Protein AF-A0A132BCA9-F1 (afdb_monomer_lite)

Secondary structure (DSSP, 8-state):
-EETTEEEEEEETTEEEEEEE-SSSTTSEEEEEEEPPHHHHHHHHHHHHHHHTTTPPPPSS--TTT--EEEEESBTTBSPPPPHHHHHHHHTTBTTTS--SSEEEETTEEEE--GGGTT-EEETTEE-S--S-SSPPSSEEEESS--B-TT--SBS-HHHHHHHHHHHHHHHHHH-HHHHHHHHHHHHHH---GGGTTHHHH--HHHHHHHHHHHHHHTTT--EEEE-SSSHHHHHHHIIIII--EEEEPPHHHHHHHHT-

pLDDT: mean 89.58, std 6.91, range [63.88, 97.88]

Sequence (261 aa):
MVREGYRVQYEASNFTWTMKFAGRDKNMLYCFLRDMSETKIATQKIKYNARLQKGASRELKNNIWEDVSVKIGKVNGIGDKIEKVNFLKWIDVSLDLNRPLKMIDTPHGQLILDDAFKGRIYLKGLLLENSSTTKPFQFGYNFFNGTVDRDRKGLTHSSEEVSVLAQIWAAAIWSNEQDTLEKYVLMLRRQEAADVDQTEAYMSDATAKKVWEHLVMIDSEKKSFYHDRRNGDKDIEIIQSSLKKEPEQLPGSLWDALRKF

Organism: Mollisia scopiformis (NCBI:txid149040)

Foldseek 3Di:
DQDPQKAKWKFAQQWIWHWAQDDPGSNDIDIDTDGDDPVVLVVVVVVVVVCVVVVDDDDPDDNSNHDMDMDMAQDPNGGHDDDPVNVVVVQVQFCVSVPAPDWDDDPFWIWGPHQVQFQWEAECRGTAQDDPDPFGARTYIYGPDADAPPVSNYGPDPVVVLLSLLRNLVRCCVVPVPVRLVVLLVCQQVVRHPSCPLVLVRHDPSNLVSSVVVVCVVVVVQQEDEDEPPCPPVVQCCCCPPVVHHYDYGYPSNVSSNVVD

Radius of gyration: 27.37 Å; chains: 1; bounding box: 71×36×77 Å

Structure (mmCIF, N/CA/C/O backbone):
data_AF-A0A132BCA9-F1
#
_entry.id   AF-A0A132BCA9-F1
#
loop_
_atom_site.group_PDB
_atom_site.id
_atom_site.type_symbol
_atom_site.label_atom_id
_atom_site.label_alt_id
_atom_site.label_comp_id
_atom_site.label_asym_id
_atom_site.label_entity_id
_atom_site.label_seq_id
_atom_site.pdbx_PDB_ins_code
_atom_site.Cartn_x
_atom_site.Cartn_y
_atom_site.Cartn_z
_atom_site.occupancy
_atom_site.B_iso_or_equiv
_atom_site.auth_seq_id
_atom_site.auth_comp_id
_atom_site.auth_asym_id
_atom_site.auth_atom_id
_atom_site.pdbx_PDB_model_num
ATOM 1 N N . MET A 1 1 ? 24.455 -10.550 -20.025 1.00 76.25 1 MET A N 1
ATOM 2 C CA . MET A 1 1 ? 24.096 -11.635 -19.096 1.00 76.25 1 MET A CA 1
ATOM 3 C C . MET A 1 1 ? 22.713 -12.135 -19.460 1.00 76.25 1 MET A C 1
ATOM 5 O O . MET A 1 1 ? 21.884 -11.318 -19.856 1.00 76.25 1 MET A O 1
ATOM 9 N N . VAL A 1 2 ? 22.500 -13.443 -19.371 1.00 82.56 2 VAL A N 1
ATOM 10 C CA . VAL A 1 2 ? 21.172 -14.059 -19.405 1.00 82.56 2 VAL A CA 1
ATOM 11 C C . VAL A 1 2 ? 20.955 -14.625 -18.007 1.00 82.56 2 VAL A C 1
ATOM 13 O O . VAL A 1 2 ? 21.838 -15.318 -17.506 1.00 82.56 2 VAL A O 1
ATOM 16 N N . ARG A 1 3 ? 19.856 -14.260 -17.353 1.00 81.00 3 ARG A N 1
ATOM 17 C CA . ARG A 1 3 ? 19.491 -14.732 -16.013 1.00 81.00 3 ARG A CA 1
ATOM 18 C C . ARG A 1 3 ? 18.104 -15.349 -16.108 1.00 81.00 3 ARG A C 1
ATOM 20 O O . ARG A 1 3 ? 17.214 -14.704 -16.652 1.00 81.00 3 ARG A O 1
ATOM 27 N N . GLU A 1 4 ? 17.953 -16.581 -15.624 1.00 84.12 4 GLU A N 1
ATOM 28 C CA . GLU A 1 4 ? 16.704 -17.351 -15.752 1.00 84.12 4 GLU A CA 1
ATOM 29 C C . GLU A 1 4 ? 16.163 -17.377 -17.198 1.00 84.12 4 GLU A C 1
ATOM 31 O O . GLU A 1 4 ? 14.980 -17.171 -17.434 1.00 84.12 4 GLU A O 1
ATOM 36 N N . GLY A 1 5 ? 17.046 -17.517 -18.197 1.00 88.25 5 GLY A N 1
ATOM 37 C CA . GLY A 1 5 ? 16.667 -17.498 -19.621 1.00 88.25 5 GLY A CA 1
ATOM 38 C C . GLY A 1 5 ? 16.453 -16.102 -20.231 1.00 88.25 5 GLY A C 1
ATOM 39 O O . GLY A 1 5 ? 16.504 -15.937 -21.451 1.00 88.25 5 GLY A O 1
ATOM 40 N N . TYR A 1 6 ? 16.343 -15.042 -19.426 1.00 90.56 6 TYR A N 1
ATOM 41 C CA . TYR A 1 6 ? 16.064 -13.689 -19.915 1.00 90.56 6 TYR A CA 1
ATOM 42 C C . TYR A 1 6 ? 17.315 -12.814 -20.017 1.00 90.56 6 TYR A C 1
ATOM 44 O O . TYR A 1 6 ? 18.136 -12.729 -19.099 1.00 90.56 6 TYR A O 1
ATOM 52 N N . ARG A 1 7 ? 17.463 -12.102 -21.139 1.00 91.06 7 ARG A N 1
ATOM 53 C CA . ARG A 1 7 ? 18.508 -11.086 -21.306 1.00 91.06 7 ARG A CA 1
ATOM 54 C C . ARG A 1 7 ? 17.997 -9.731 -20.833 1.00 91.06 7 ARG A C 1
ATOM 56 O O . ARG A 1 7 ? 16.881 -9.354 -21.165 1.00 91.06 7 ARG A O 1
ATOM 63 N N . VAL A 1 8 ? 18.846 -8.981 -20.131 1.00 90.12 8 VAL A N 1
ATOM 64 C CA . VAL A 1 8 ? 18.583 -7.584 -19.749 1.00 90.12 8 VAL A CA 1
ATOM 65 C C . VAL A 1 8 ? 19.537 -6.656 -20.500 1.00 90.12 8 VAL A C 1
ATOM 67 O O . VAL A 1 8 ? 20.744 -6.916 -20.573 1.00 90.12 8 VAL A O 1
ATOM 70 N N . GLN A 1 9 ? 18.997 -5.580 -21.062 1.00 92.06 9 GLN A N 1
ATOM 71 C CA . GLN A 1 9 ? 19.739 -4.514 -21.729 1.00 92.06 9 GLN A CA 1
ATOM 72 C C . GLN A 1 9 ? 19.105 -3.167 -21.388 1.00 92.06 9 GLN A C 1
ATOM 74 O O . GLN A 1 9 ? 17.885 -3.038 -21.440 1.00 92.06 9 GLN A O 1
ATOM 79 N N . TYR A 1 10 ? 19.933 -2.168 -21.097 1.00 93.62 10 TYR A N 1
ATOM 80 C CA . TYR A 1 10 ? 19.470 -0.795 -20.919 1.00 93.62 10 TYR A CA 1
ATOM 81 C C . TYR A 1 10 ? 19.882 0.043 -22.124 1.00 93.62 10 TYR A C 1
ATOM 83 O O . TYR A 1 10 ? 20.906 -0.218 -22.758 1.00 93.62 10 TYR A O 1
ATOM 91 N N . GLU A 1 11 ? 19.083 1.046 -22.443 1.00 93.94 11 GLU A N 1
ATOM 92 C CA . GLU A 1 11 ? 19.381 2.040 -23.467 1.00 93.94 11 GLU A CA 1
ATOM 93 C C . GLU A 1 11 ? 19.072 3.417 -22.893 1.00 93.94 11 GLU A C 1
ATOM 95 O O . GLU A 1 11 ? 17.930 3.667 -22.502 1.00 93.94 11 GLU A O 1
ATOM 100 N N . ALA A 1 12 ? 20.096 4.266 -22.817 1.00 94.69 12 ALA A N 1
ATOM 101 C CA . ALA A 1 12 ? 20.007 5.627 -22.302 1.00 94.69 12 ALA A CA 1
ATOM 102 C C . ALA A 1 12 ? 21.227 6.447 -22.732 1.00 94.69 12 ALA A C 1
ATOM 104 O O . ALA A 1 12 ? 22.323 5.899 -22.894 1.00 94.69 12 ALA A O 1
ATOM 105 N N . SER A 1 13 ? 21.046 7.761 -22.867 1.00 92.81 13 SER A N 1
ATOM 106 C CA . SER A 1 13 ? 22.120 8.730 -23.127 1.00 92.81 13 SER A CA 1
ATOM 107 C C . SER A 1 13 ? 22.972 8.405 -24.359 1.00 92.81 13 SER A C 1
ATOM 109 O O . SER A 1 13 ? 24.171 8.652 -24.352 1.00 92.81 13 SER A O 1
ATOM 111 N N . ASN A 1 14 ? 22.367 7.857 -25.420 1.00 94.06 14 ASN A N 1
ATOM 112 C CA . ASN A 1 14 ? 23.042 7.363 -26.636 1.00 94.06 14 ASN A CA 1
ATOM 113 C C . ASN A 1 14 ? 23.835 6.051 -26.475 1.00 94.06 14 ASN A C 1
ATOM 115 O O . ASN A 1 14 ? 24.417 5.568 -27.446 1.00 94.06 14 ASN A O 1
ATOM 119 N N . PHE A 1 15 ? 23.810 5.423 -25.300 1.00 94.38 15 PHE A N 1
ATOM 120 C CA . PHE A 1 15 ? 24.516 4.174 -25.029 1.00 94.38 15 PHE A CA 1
ATOM 121 C C . PHE A 1 15 ? 23.563 2.998 -24.882 1.00 94.38 15 PHE A C 1
ATOM 123 O O . PHE A 1 15 ? 22.476 3.099 -24.313 1.00 94.38 15 PHE A O 1
ATOM 130 N N . THR A 1 16 ? 24.034 1.833 -25.315 1.00 92.69 16 THR A N 1
ATOM 131 C CA . THR A 1 16 ? 23.506 0.541 -24.885 1.00 92.69 16 THR A CA 1
ATOM 132 C C . THR A 1 16 ? 24.341 0.012 -23.727 1.00 92.69 16 THR A C 1
ATOM 134 O O . THR A 1 16 ? 25.562 -0.086 -23.837 1.00 92.69 16 THR A O 1
ATOM 137 N N . TRP A 1 17 ? 23.684 -0.370 -22.638 1.00 93.12 17 TRP A N 1
ATOM 138 C CA . TRP A 1 17 ? 24.326 -0.824 -21.418 1.00 93.12 17 TRP A CA 1
ATOM 139 C C . TRP A 1 17 ? 24.030 -2.306 -21.247 1.00 93.12 17 TRP A C 1
ATOM 141 O O . TRP A 1 17 ? 22.879 -2.754 -21.324 1.00 93.12 17 TRP A O 1
ATOM 151 N N . THR A 1 18 ? 25.075 -3.086 -21.005 1.00 90.50 18 THR A N 1
ATOM 152 C CA . THR A 1 18 ? 24.942 -4.519 -20.750 1.00 90.50 18 THR A CA 1
ATOM 153 C C . THR A 1 18 ? 25.713 -4.907 -19.505 1.00 90.50 18 THR A C 1
ATOM 155 O O . THR A 1 18 ? 26.884 -4.573 -19.359 1.00 90.50 18 THR A O 1
ATOM 158 N N . MET A 1 19 ? 25.054 -5.654 -18.625 1.00 88.12 19 MET A N 1
ATOM 159 C CA . MET A 1 19 ? 25.681 -6.203 -17.429 1.00 88.12 19 MET A CA 1
ATOM 160 C C . MET A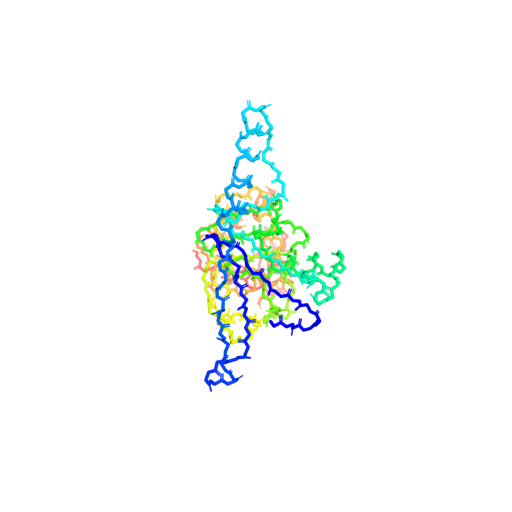 1 19 ? 26.185 -7.617 -17.728 1.00 88.12 19 MET A C 1
ATOM 162 O O . MET A 1 19 ? 25.474 -8.423 -18.353 1.00 88.12 19 MET A O 1
ATOM 166 N N . LYS A 1 20 ? 27.416 -7.934 -17.325 1.00 86.62 20 LYS A N 1
ATOM 167 C CA . LYS A 1 20 ? 27.966 -9.298 -17.380 1.00 86.62 20 LYS A CA 1
ATOM 168 C C . LYS A 1 20 ? 29.086 -9.493 -16.357 1.00 86.62 20 LYS A C 1
ATOM 170 O O . LYS A 1 20 ? 29.871 -8.582 -16.117 1.00 86.62 20 LYS A O 1
ATOM 175 N N . PHE A 1 21 ? 29.161 -10.704 -15.815 1.00 85.56 21 PHE A N 1
ATOM 176 C CA . PHE A 1 21 ? 30.316 -11.203 -15.075 1.00 85.56 21 PHE A CA 1
ATOM 177 C C . PHE A 1 21 ?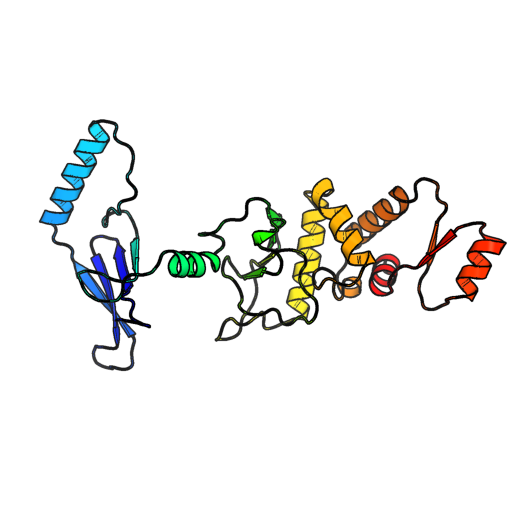 31.478 -11.398 -16.057 1.00 85.56 21 PHE A C 1
ATOM 179 O O . PHE A 1 21 ? 31.388 -12.219 -16.973 1.00 85.56 21 PHE A O 1
ATOM 186 N N . ALA A 1 22 ? 32.491 -10.537 -15.984 1.00 83.81 22 ALA A N 1
ATOM 187 C CA . ALA A 1 22 ? 33.566 -10.438 -16.979 1.00 83.81 22 ALA A CA 1
ATOM 188 C C . ALA A 1 22 ? 34.748 -9.631 -16.414 1.00 83.81 22 ALA A C 1
ATOM 190 O O . ALA A 1 22 ? 34.867 -9.490 -15.212 1.00 83.81 22 ALA A O 1
ATOM 191 N N . GLY A 1 23 ? 35.610 -9.071 -17.268 1.00 80.62 23 GLY A N 1
ATOM 192 C CA . GLY A 1 23 ? 36.688 -8.180 -16.830 1.00 80.62 23 GLY A CA 1
ATOM 193 C C . GLY A 1 23 ? 37.884 -8.929 -16.241 1.00 80.62 23 GLY A C 1
ATOM 194 O O . GLY A 1 23 ? 38.191 -10.040 -16.674 1.00 80.62 23 GLY A O 1
ATOM 195 N N . ARG A 1 24 ? 38.585 -8.282 -15.297 1.00 81.62 24 ARG A N 1
ATOM 196 C CA . ARG A 1 24 ? 39.765 -8.857 -14.622 1.00 81.62 24 ARG A CA 1
ATOM 197 C C . ARG A 1 24 ? 39.368 -9.921 -13.600 1.00 81.62 24 ARG A C 1
ATOM 199 O O . ARG A 1 24 ? 40.057 -10.929 -13.495 1.00 81.62 24 ARG A O 1
ATOM 206 N N . ASP A 1 25 ? 38.251 -9.711 -12.908 1.00 87.06 25 ASP A N 1
ATOM 207 C CA . ASP A 1 25 ? 37.654 -10.681 -11.995 1.00 87.06 25 ASP A CA 1
ATOM 208 C C . ASP A 1 25 ? 36.322 -11.183 -12.558 1.00 87.06 25 ASP A C 1
ATOM 210 O O . ASP A 1 25 ? 35.327 -10.462 -12.591 1.00 87.06 25 ASP A O 1
ATOM 214 N N . LYS A 1 26 ? 36.294 -12.453 -12.969 1.00 83.25 26 LYS A N 1
ATOM 215 C CA . LYS A 1 26 ? 35.101 -13.085 -13.544 1.00 83.25 26 LYS A CA 1
ATOM 216 C C . LYS A 1 26 ? 33.949 -13.240 -12.545 1.00 83.25 26 LYS A C 1
ATOM 218 O O . LYS A 1 26 ? 32.847 -13.534 -12.992 1.00 83.25 26 LYS A O 1
ATOM 223 N N . ASN A 1 27 ? 34.167 -13.025 -11.249 1.00 86.38 27 ASN A N 1
ATOM 224 C CA . ASN A 1 27 ? 33.121 -13.057 -10.225 1.00 86.38 27 ASN A CA 1
ATOM 225 C C . ASN A 1 27 ? 32.495 -11.680 -9.963 1.00 86.38 27 ASN A C 1
ATOM 227 O O . ASN A 1 27 ? 31.494 -11.581 -9.255 1.00 86.38 27 ASN A O 1
ATOM 231 N N . MET A 1 28 ? 33.035 -10.616 -10.560 1.00 88.25 28 MET A N 1
ATOM 232 C CA . MET A 1 28 ? 32.520 -9.262 -10.409 1.00 88.25 28 MET A CA 1
ATOM 233 C C . MET A 1 28 ? 31.577 -8.903 -11.565 1.00 88.25 28 MET A C 1
ATOM 235 O O . MET A 1 28 ? 31.842 -9.182 -12.739 1.00 88.25 28 MET A O 1
ATOM 239 N N . LEU A 1 29 ? 30.442 -8.281 -11.237 1.00 87.25 29 LEU A N 1
ATOM 240 C CA . LEU A 1 29 ? 29.481 -7.805 -12.227 1.00 87.25 29 LEU A CA 1
ATOM 241 C C . LEU A 1 29 ? 29.950 -6.461 -12.797 1.00 87.25 29 LEU A C 1
ATOM 243 O O . LEU A 1 29 ? 30.035 -5.474 -12.071 1.00 87.25 29 LEU A O 1
ATOM 247 N N . TYR A 1 30 ? 30.208 -6.409 -14.103 1.00 89.25 30 TYR A N 1
ATOM 248 C CA . TYR A 1 30 ? 30.614 -5.184 -14.796 1.00 89.25 30 TYR A CA 1
ATOM 249 C C . TYR A 1 30 ? 29.502 -4.655 -15.706 1.00 89.25 30 TYR A C 1
ATOM 251 O O . TYR A 1 30 ? 28.805 -5.427 -16.375 1.00 89.25 30 TYR A O 1
ATOM 259 N N . CYS A 1 31 ? 29.400 -3.325 -15.778 1.00 90.44 31 CYS A N 1
ATOM 260 C CA . CYS A 1 31 ? 28.592 -2.607 -16.759 1.00 90.44 31 CYS A CA 1
ATOM 261 C C . CYS A 1 31 ? 29.442 -2.265 -17.986 1.00 90.44 31 CYS A C 1
ATOM 263 O O . CYS A 1 31 ? 30.480 -1.616 -17.869 1.00 90.44 31 CYS A O 1
ATOM 265 N N . PHE A 1 32 ? 28.996 -2.686 -19.165 1.00 90.88 32 PHE A N 1
ATOM 266 C CA . PHE A 1 32 ? 29.621 -2.350 -20.439 1.00 90.88 32 PHE A CA 1
ATOM 267 C C . PHE A 1 32 ? 28.730 -1.382 -21.197 1.00 90.88 32 PHE A C 1
ATOM 269 O O . PHE A 1 32 ? 27.589 -1.724 -21.527 1.00 90.88 32 PHE A O 1
ATOM 276 N N . LEU A 1 33 ? 29.286 -0.215 -21.502 1.00 93.81 33 LEU A N 1
ATOM 277 C CA . LEU A 1 33 ? 28.661 0.810 -22.322 1.00 93.81 33 LEU A CA 1
ATOM 278 C C . LEU A 1 33 ? 29.136 0.654 -23.763 1.00 93.81 33 LEU A C 1
ATOM 280 O O . LEU A 1 33 ? 30.329 0.502 -24.026 1.00 93.81 33 LEU A O 1
ATOM 284 N N . ARG A 1 34 ? 28.191 0.669 -24.697 1.00 92.12 34 ARG A N 1
ATOM 285 C CA . ARG A 1 34 ? 28.468 0.673 -26.130 1.00 92.12 34 ARG A CA 1
ATOM 286 C C 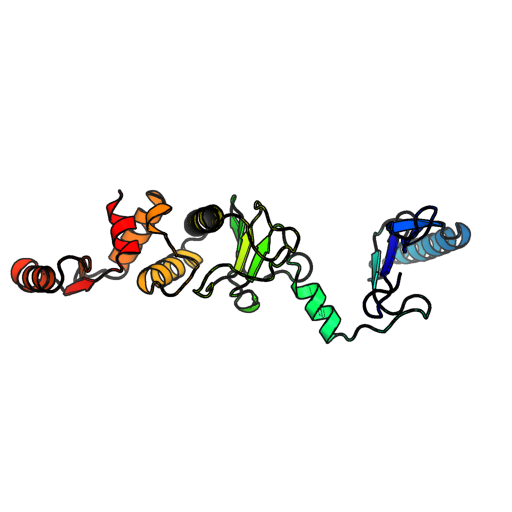. ARG A 1 34 ? 27.746 1.842 -26.772 1.00 92.12 34 ARG A C 1
ATOM 288 O O . ARG A 1 34 ? 26.519 1.911 -26.686 1.00 92.12 34 ARG A O 1
ATOM 295 N N . ASP A 1 35 ? 28.498 2.688 -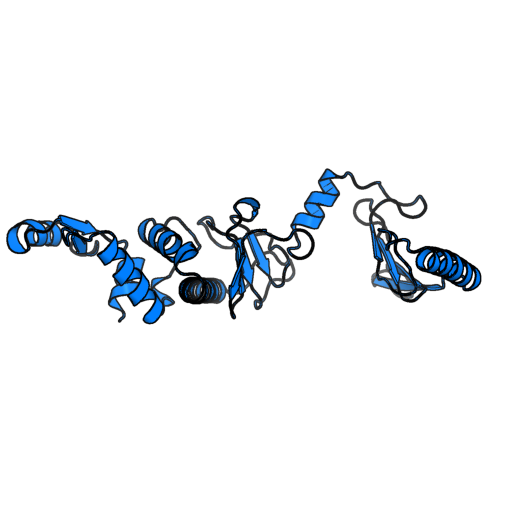27.461 1.00 92.56 35 ASP A N 1
ATOM 296 C CA . ASP A 1 35 ? 27.937 3.772 -28.254 1.00 92.56 35 ASP A CA 1
ATOM 297 C C . ASP A 1 35 ? 26.985 3.245 -29.320 1.00 92.56 35 ASP A C 1
ATOM 299 O O . ASP A 1 35 ? 27.283 2.301 -30.069 1.00 92.56 35 ASP A O 1
ATOM 303 N N . MET A 1 36 ? 25.831 3.894 -29.415 1.00 88.06 36 MET A N 1
ATOM 304 C CA . MET A 1 36 ? 25.041 3.812 -30.624 1.00 88.06 36 MET A CA 1
ATOM 305 C C . MET A 1 36 ? 25.660 4.718 -31.677 1.00 88.06 36 MET A C 1
ATOM 307 O O . MET A 1 36 ? 26.044 5.850 -31.416 1.00 88.06 36 MET A O 1
ATOM 311 N N . SER A 1 37 ? 25.736 4.197 -32.898 1.00 90.31 37 SER A N 1
ATOM 312 C CA . SER A 1 37 ? 26.265 4.930 -34.044 1.00 90.31 37 SER A CA 1
ATOM 313 C C . SER A 1 37 ? 25.594 6.303 -34.178 1.00 90.31 37 SER A C 1
ATOM 315 O O . SER A 1 37 ? 24.370 6.389 -34.309 1.00 90.31 37 SER A O 1
ATOM 317 N N . GLU A 1 38 ? 26.404 7.363 -34.189 1.00 90.88 38 GLU A N 1
ATOM 318 C CA . GLU A 1 38 ? 25.934 8.751 -34.281 1.00 90.88 38 GLU A CA 1
ATOM 319 C C . GLU A 1 38 ? 25.052 8.981 -35.509 1.00 90.88 38 GLU A C 1
ATOM 321 O O . GLU A 1 38 ? 24.003 9.613 -35.414 1.00 90.88 38 GLU A O 1
ATOM 326 N N . THR A 1 39 ? 25.406 8.384 -36.651 1.00 92.94 39 THR A N 1
ATOM 327 C CA . THR A 1 39 ? 24.607 8.469 -37.882 1.00 92.94 39 THR A CA 1
ATOM 328 C C . THR A 1 39 ? 23.227 7.832 -37.715 1.00 92.94 39 THR A C 1
ATOM 330 O O . THR A 1 39 ? 22.229 8.375 -38.202 1.00 92.94 39 THR A O 1
ATOM 333 N N . LYS A 1 40 ? 23.123 6.720 -36.972 1.00 90.06 40 LYS A N 1
ATOM 334 C CA . LYS A 1 40 ? 21.828 6.105 -36.637 1.00 90.06 40 LYS A CA 1
ATOM 335 C C . LYS A 1 40 ? 21.001 7.008 -35.727 1.00 90.06 40 LYS A C 1
ATOM 337 O O . LYS A 1 40 ? 19.809 7.169 -35.984 1.00 90.06 40 LYS A O 1
ATOM 342 N N . ILE A 1 41 ? 21.613 7.609 -34.708 1.00 92.62 41 ILE A N 1
ATOM 343 C CA . ILE A 1 41 ? 20.927 8.527 -33.786 1.00 92.62 41 ILE A CA 1
ATOM 344 C C . ILE A 1 41 ? 20.445 9.772 -34.533 1.00 92.62 41 ILE A C 1
ATOM 346 O O . ILE A 1 41 ? 19.275 10.131 -34.422 1.00 92.62 41 ILE A O 1
ATOM 350 N N . ALA A 1 42 ? 21.303 10.393 -35.343 1.00 94.44 42 ALA A N 1
ATOM 351 C CA . ALA A 1 42 ? 20.954 11.559 -36.150 1.00 94.44 42 ALA A CA 1
ATOM 352 C C . ALA A 1 42 ? 19.775 11.254 -37.084 1.00 94.44 42 ALA A C 1
ATOM 354 O O . ALA A 1 42 ? 18.795 11.997 -37.118 1.00 94.44 42 ALA A O 1
ATOM 355 N N . THR A 1 43 ? 19.808 10.103 -37.762 1.00 94.62 43 THR A N 1
ATOM 356 C CA . THR A 1 43 ? 18.702 9.657 -38.621 1.00 94.62 43 THR A CA 1
ATOM 357 C C . THR A 1 43 ? 17.399 9.483 -37.833 1.00 94.62 43 THR A C 1
ATOM 359 O O . THR A 1 43 ? 16.330 9.864 -38.312 1.00 94.62 43 THR A O 1
ATOM 362 N N . GLN A 1 44 ? 17.458 8.909 -36.627 1.00 92.81 44 GLN A N 1
ATOM 363 C CA . GLN A 1 44 ? 16.282 8.738 -35.771 1.00 92.81 44 GLN A CA 1
ATOM 364 C C . GLN A 1 44 ? 15.726 10.084 -35.286 1.00 92.81 44 GLN A C 1
ATOM 366 O O . GLN A 1 44 ? 14.516 10.288 -35.374 1.00 92.81 44 GLN A O 1
ATOM 371 N N . LYS A 1 45 ? 16.590 11.019 -34.871 1.00 94.25 45 LYS A N 1
ATOM 372 C CA . LYS A 1 45 ? 16.205 12.382 -34.473 1.00 94.25 45 LYS A CA 1
ATOM 373 C C . LYS A 1 45 ? 15.530 13.144 -35.611 1.00 94.25 45 LYS A C 1
ATOM 375 O O . LYS A 1 45 ? 14.471 13.724 -35.400 1.00 94.25 45 LYS A O 1
ATOM 380 N N . ILE A 1 46 ? 16.080 13.089 -36.827 1.00 95.69 46 ILE A N 1
ATOM 381 C CA . ILE A 1 46 ? 15.480 13.730 -38.011 1.00 95.69 46 ILE A CA 1
ATOM 382 C C . ILE A 1 46 ? 14.073 13.176 -38.265 1.00 95.69 46 ILE A C 1
ATOM 384 O O . ILE A 1 46 ? 13.124 13.943 -38.421 1.00 95.69 46 ILE A O 1
ATOM 388 N N . LYS A 1 47 ? 13.914 11.844 -38.256 1.00 93.38 47 LYS A N 1
ATOM 389 C CA . LYS A 1 47 ? 12.605 11.198 -38.447 1.00 93.38 47 LYS A CA 1
ATOM 390 C C . LYS A 1 47 ? 11.608 11.572 -37.350 1.00 93.38 47 LYS A C 1
ATOM 392 O O . LYS A 1 47 ? 10.438 11.795 -37.650 1.00 93.38 47 LYS A O 1
ATOM 397 N N . TYR A 1 48 ? 12.058 11.633 -36.100 1.00 93.31 48 TYR A N 1
ATOM 398 C CA . TYR A 1 48 ? 11.231 12.023 -34.963 1.00 93.31 48 TYR A CA 1
ATOM 399 C C . TYR A 1 48 ? 10.778 13.489 -35.068 1.00 93.31 48 TYR A C 1
ATOM 401 O O . TYR A 1 48 ? 9.582 13.764 -35.008 1.00 93.31 48 TYR A O 1
ATOM 409 N N . ASN A 1 49 ? 11.698 14.414 -35.351 1.00 93.19 49 ASN A N 1
ATOM 410 C CA . ASN A 1 49 ? 11.392 15.838 -35.509 1.00 93.19 49 ASN A CA 1
ATOM 411 C C . ASN A 1 49 ? 10.437 16.101 -36.679 1.00 93.19 49 ASN A C 1
ATOM 413 O O . ASN A 1 49 ? 9.473 16.848 -36.529 1.00 93.19 49 ASN A O 1
ATOM 417 N N . ALA A 1 50 ? 10.642 15.435 -37.818 1.00 94.38 50 ALA A N 1
ATOM 418 C CA . ALA A 1 50 ? 9.738 15.537 -38.963 1.00 94.38 50 ALA A CA 1
ATOM 419 C C . ALA A 1 50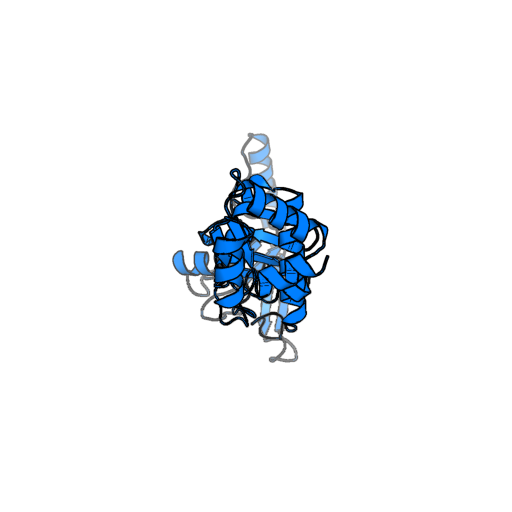 ? 8.312 15.054 -38.638 1.00 94.38 50 ALA A C 1
ATOM 421 O O . ALA A 1 50 ? 7.348 15.523 -39.240 1.00 94.38 50 ALA A O 1
ATOM 422 N N . ARG A 1 51 ? 8.153 14.119 -37.691 1.00 93.81 51 ARG A N 1
ATOM 423 C CA . ARG A 1 51 ? 6.836 13.684 -37.205 1.00 93.81 51 ARG A CA 1
ATOM 424 C C . ARG A 1 51 ? 6.205 14.690 -36.253 1.00 93.81 51 ARG A C 1
ATOM 426 O O . ARG A 1 51 ? 5.022 14.977 -36.415 1.00 93.81 51 ARG A O 1
ATOM 433 N N . LEU A 1 52 ? 6.976 15.248 -35.320 1.00 91.94 52 LEU A N 1
ATOM 434 C CA . LEU A 1 52 ? 6.483 16.298 -34.425 1.00 91.94 52 LEU A CA 1
ATOM 435 C C . LEU A 1 52 ? 6.009 17.528 -35.210 1.00 91.94 52 LEU A C 1
ATOM 437 O O . LEU A 1 52 ? 4.944 18.061 -34.922 1.00 91.94 52 LEU A O 1
ATOM 441 N N . GLN A 1 53 ? 6.736 17.921 -36.262 1.00 93.50 53 GLN A N 1
ATOM 442 C CA . GLN A 1 53 ? 6.329 19.016 -37.155 1.00 93.50 53 GLN A CA 1
ATOM 443 C C . GLN A 1 53 ? 5.002 18.753 -37.882 1.00 93.50 53 GLN A C 1
ATOM 445 O O . GLN A 1 53 ? 4.312 19.694 -38.255 1.00 93.50 53 GLN A O 1
ATOM 450 N N . LYS A 1 54 ? 4.622 17.484 -38.063 1.00 94.94 54 LYS A N 1
ATOM 451 C CA . LYS A 1 54 ? 3.326 17.077 -38.628 1.00 94.94 54 LYS A CA 1
ATOM 452 C C . LYS A 1 54 ? 2.226 16.931 -37.567 1.00 94.94 54 LYS A C 1
ATOM 454 O O . LYS A 1 54 ? 1.158 16.417 -37.882 1.00 94.94 54 LYS A O 1
ATOM 459 N N . GLY A 1 55 ? 2.485 17.324 -36.318 1.00 94.00 55 GLY A N 1
ATOM 460 C CA . GLY A 1 55 ? 1.530 17.228 -35.211 1.00 94.00 55 GLY A CA 1
ATOM 461 C C . GLY A 1 55 ? 1.341 15.815 -34.652 1.00 94.00 55 GLY A C 1
ATOM 462 O O . GLY A 1 55 ? 0.373 15.569 -33.938 1.00 94.00 55 GLY A O 1
ATOM 463 N N . ALA A 1 56 ? 2.229 14.865 -34.966 1.00 92.31 56 ALA A N 1
ATOM 464 C CA . ALA A 1 56 ? 2.116 13.510 -34.436 1.00 92.31 56 ALA A CA 1
ATOM 465 C C . ALA A 1 56 ? 2.468 13.461 -32.940 1.00 92.31 56 ALA A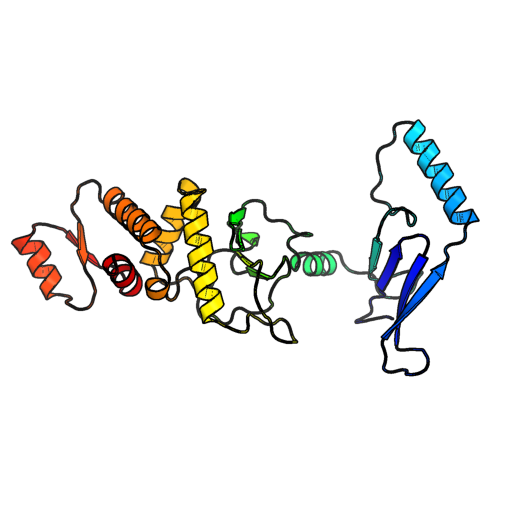 C 1
ATOM 467 O O . ALA A 1 56 ? 3.482 14.014 -32.512 1.00 92.31 56 ALA A O 1
ATOM 468 N N . SER A 1 57 ? 1.669 12.735 -32.158 1.00 91.50 57 SER A N 1
ATOM 469 C CA . SER A 1 57 ? 1.935 12.490 -30.738 1.00 91.50 57 SER A CA 1
ATOM 470 C C . SER A 1 57 ? 3.113 11.532 -30.514 1.00 91.50 57 SER A C 1
ATOM 472 O O . SER A 1 57 ? 3.515 10.771 -31.404 1.00 91.50 57 SER A O 1
ATOM 474 N N . ARG A 1 58 ? 3.651 11.548 -29.288 1.00 88.38 58 ARG A N 1
ATOM 475 C CA . ARG A 1 58 ? 4.702 10.630 -28.835 1.00 88.38 58 ARG A CA 1
ATOM 476 C C . ARG A 1 58 ? 4.226 9.178 -28.910 1.00 88.38 58 ARG A C 1
ATOM 478 O O . ARG A 1 58 ? 3.160 8.836 -28.414 1.00 88.38 58 ARG A O 1
ATOM 485 N N . GLU A 1 59 ? 5.038 8.320 -29.519 1.00 89.69 59 GLU A N 1
ATOM 486 C CA . GLU A 1 59 ? 4.818 6.872 -29.520 1.00 89.69 59 GLU A CA 1
ATOM 487 C C . GLU A 1 59 ? 5.349 6.216 -28.244 1.00 89.69 59 GLU A C 1
ATOM 489 O O . GLU A 1 59 ? 6.271 6.724 -27.606 1.00 89.69 59 GLU A O 1
ATOM 494 N N . LEU A 1 60 ? 4.860 5.004 -27.962 1.00 87.12 60 LEU A N 1
ATOM 495 C CA . LEU A 1 60 ? 5.436 4.073 -26.984 1.00 87.12 60 LEU A CA 1
ATOM 496 C C . LEU A 1 60 ? 6.728 3.427 -27.517 1.00 87.12 60 LEU A C 1
ATOM 498 O O . LEU A 1 60 ? 6.895 2.207 -27.524 1.00 87.12 60 LEU A O 1
ATOM 502 N N . LYS A 1 61 ? 7.632 4.259 -28.030 1.00 88.88 61 LYS A N 1
ATOM 503 C CA . LYS A 1 61 ? 8.931 3.869 -28.561 1.00 88.88 61 LYS A CA 1
ATOM 504 C C . LYS A 1 61 ? 9.996 4.728 -27.904 1.00 88.88 61 LYS A C 1
ATOM 506 O O . LYS A 1 61 ? 9.875 5.949 -27.878 1.00 88.88 61 LYS A O 1
ATOM 511 N N . ASN A 1 62 ? 11.035 4.070 -27.400 1.00 91.19 62 ASN A N 1
ATOM 512 C CA . ASN A 1 62 ? 12.117 4.753 -26.719 1.00 91.19 62 ASN A CA 1
ATOM 513 C C . ASN A 1 62 ? 12.978 5.553 -27.705 1.00 91.19 62 ASN A C 1
ATOM 515 O O . ASN A 1 62 ? 13.385 5.048 -28.757 1.00 91.19 62 ASN A O 1
ATOM 519 N N . ASN A 1 63 ? 13.313 6.774 -27.314 1.00 93.12 63 ASN A N 1
ATOM 520 C CA . ASN A 1 63 ? 14.331 7.599 -27.936 1.00 93.12 63 ASN A CA 1
ATOM 521 C C . ASN A 1 63 ? 15.579 7.552 -27.054 1.00 93.12 63 ASN A C 1
ATOM 523 O O . ASN A 1 63 ? 15.647 8.209 -26.023 1.00 93.12 63 ASN A O 1
ATOM 527 N N . ILE A 1 64 ? 16.593 6.786 -27.458 1.00 92.38 64 ILE A N 1
ATOM 528 C CA . ILE A 1 64 ? 17.792 6.531 -26.634 1.00 92.38 64 ILE A CA 1
ATOM 529 C C . ILE A 1 64 ? 18.560 7.796 -26.198 1.00 92.38 64 ILE A C 1
ATOM 531 O O . ILE A 1 64 ? 19.385 7.734 -25.290 1.00 92.38 64 ILE A O 1
ATOM 535 N N . TRP A 1 65 ? 18.335 8.936 -26.856 1.00 92.94 65 TRP A N 1
ATOM 536 C CA . TRP A 1 65 ? 18.992 10.208 -26.541 1.00 92.94 65 TRP A CA 1
ATOM 537 C C . TRP A 1 65 ? 18.307 11.017 -25.432 1.00 92.94 65 TRP A C 1
ATOM 539 O O . TRP A 1 65 ? 18.880 12.005 -24.989 1.00 92.94 65 TRP A O 1
ATOM 549 N N . GLU A 1 66 ? 17.101 10.641 -25.012 1.00 92.19 66 GLU A N 1
ATOM 550 C CA . GLU A 1 66 ? 16.304 11.378 -24.016 1.00 92.19 66 GLU A CA 1
ATOM 551 C C . GLU A 1 66 ? 15.601 10.455 -23.014 1.00 92.19 66 GLU A C 1
ATOM 553 O O . GLU A 1 66 ? 15.414 10.841 -21.865 1.00 92.19 66 GLU A O 1
ATOM 558 N N . ASP A 1 67 ? 15.276 9.224 -23.416 1.00 93.75 67 ASP A N 1
ATOM 559 C CA . ASP A 1 67 ? 14.626 8.235 -22.565 1.00 93.75 67 ASP A CA 1
ATOM 560 C C . ASP A 1 67 ? 15.637 7.265 -21.955 1.00 93.75 67 ASP A C 1
ATOM 562 O O . ASP A 1 67 ? 16.651 6.904 -22.564 1.00 93.75 67 ASP A O 1
ATOM 566 N N . VAL A 1 68 ? 15.265 6.730 -20.794 1.00 91.81 68 VAL A N 1
ATOM 567 C CA . VAL A 1 68 ? 15.823 5.487 -20.266 1.00 91.81 68 VAL A CA 1
ATOM 568 C C . VAL A 1 68 ? 14.860 4.358 -20.605 1.00 91.81 68 VAL A C 1
ATOM 570 O O . VAL A 1 68 ? 13.670 4.432 -20.309 1.00 91.81 68 VAL A O 1
ATOM 573 N N . SER A 1 69 ? 15.368 3.284 -21.203 1.00 92.19 69 SER A N 1
ATOM 574 C CA . SER A 1 69 ? 14.572 2.081 -21.444 1.00 92.19 69 SER A CA 1
ATOM 575 C C . SER A 1 69 ? 15.289 0.827 -20.976 1.00 92.19 69 SER A C 1
ATOM 577 O O . SER A 1 69 ? 16.503 0.684 -21.138 1.00 92.19 69 SER A O 1
ATOM 579 N N . VAL A 1 70 ? 14.512 -0.092 -20.407 1.00 90.38 70 VAL A N 1
ATOM 580 C CA . VAL A 1 70 ? 14.972 -1.410 -19.973 1.00 90.38 70 VAL A CA 1
ATOM 581 C C . VAL A 1 70 ? 14.298 -2.453 -20.850 1.00 90.38 70 VAL A C 1
ATOM 583 O O . VAL A 1 70 ? 13.074 -2.521 -20.934 1.00 90.38 70 VAL A O 1
ATOM 586 N N . LYS A 1 71 ? 15.104 -3.268 -21.522 1.00 90.94 71 LYS A N 1
ATOM 587 C CA . LYS A 1 71 ? 14.648 -4.365 -22.373 1.00 90.94 71 LYS A CA 1
ATOM 588 C C . LYS A 1 71 ? 14.974 -5.674 -21.678 1.00 90.94 71 LYS A C 1
ATOM 590 O O . LYS A 1 71 ? 16.143 -5.949 -21.405 1.00 90.94 71 LYS A O 1
ATOM 595 N N . ILE A 1 72 ? 13.942 -6.466 -21.403 1.00 89.94 72 ILE A N 1
ATOM 596 C CA . ILE A 1 72 ? 14.050 -7.760 -20.726 1.00 89.94 72 ILE A CA 1
ATOM 597 C C . ILE A 1 72 ? 13.474 -8.840 -21.647 1.00 89.94 72 ILE A C 1
ATOM 599 O O . ILE A 1 72 ? 12.476 -8.610 -22.329 1.00 89.94 72 ILE A O 1
ATOM 603 N N . GLY A 1 73 ? 14.108 -10.010 -21.684 1.00 92.06 73 GLY A N 1
ATOM 604 C CA . GLY A 1 73 ? 13.660 -11.169 -22.455 1.00 92.06 73 GLY A CA 1
ATOM 605 C C . GLY A 1 73 ? 14.530 -11.430 -23.679 1.00 92.06 73 GLY A C 1
ATOM 606 O O . GLY A 1 73 ? 15.757 -11.449 -23.572 1.00 92.06 73 GLY A O 1
ATOM 607 N N . LYS A 1 74 ? 13.906 -11.631 -24.845 1.00 92.31 74 LYS A N 1
ATOM 608 C CA . LYS A 1 74 ? 14.609 -11.887 -26.106 1.00 92.31 74 LYS A CA 1
ATOM 609 C C . LYS A 1 74 ? 15.066 -10.577 -26.743 1.00 92.31 74 LYS A C 1
ATOM 611 O O . LYS A 1 74 ? 14.292 -9.896 -27.413 1.00 92.31 74 LYS A O 1
ATOM 616 N N . VAL A 1 75 ? 16.344 -10.244 -26.575 1.00 87.94 75 VAL A N 1
ATOM 617 C CA . VAL A 1 75 ? 16.951 -9.010 -27.102 1.00 87.94 75 VAL A CA 1
ATOM 618 C C . VAL A 1 75 ? 18.009 -9.352 -28.149 1.00 87.94 75 VAL A C 1
ATOM 620 O O . VAL A 1 75 ? 18.988 -10.048 -27.860 1.00 87.94 75 VAL A O 1
ATOM 623 N N . ASN A 1 76 ? 17.825 -8.840 -29.373 1.00 84.06 76 ASN A N 1
ATOM 624 C CA . ASN A 1 76 ? 18.680 -9.116 -30.539 1.00 84.06 76 ASN A CA 1
ATOM 625 C C . ASN A 1 76 ? 18.868 -10.621 -30.802 1.00 84.06 76 ASN A C 1
ATOM 627 O O . ASN A 1 76 ? 19.976 -11.082 -31.055 1.00 84.06 76 ASN A O 1
ATOM 631 N N . GLY A 1 77 ? 17.786 -11.394 -30.672 1.00 86.88 77 GLY A N 1
ATOM 632 C CA . GLY A 1 77 ? 17.798 -12.843 -30.885 1.00 86.88 77 GLY A CA 1
ATOM 633 C C . GLY A 1 77 ? 18.297 -13.677 -29.700 1.00 86.88 77 GLY A C 1
ATOM 634 O O . GLY A 1 77 ? 18.180 -14.895 -29.764 1.00 86.88 77 GLY A O 1
ATOM 635 N N . ILE A 1 78 ? 18.789 -13.054 -28.623 1.00 87.62 78 ILE A N 1
ATOM 636 C CA . ILE A 1 78 ? 19.355 -13.744 -27.453 1.00 87.62 78 ILE A CA 1
ATOM 637 C C . ILE A 1 78 ? 18.394 -13.674 -26.262 1.00 87.62 78 ILE A C 1
ATOM 639 O O . ILE A 1 78 ? 17.939 -12.581 -25.917 1.00 87.62 78 ILE A O 1
ATOM 643 N N . GLY A 1 79 ? 18.178 -14.814 -25.604 1.00 90.38 79 GLY A N 1
ATOM 644 C CA . GLY A 1 79 ? 17.277 -14.974 -24.460 1.00 90.38 79 GLY A CA 1
ATOM 645 C C . GLY A 1 79 ? 15.859 -15.375 -24.866 1.00 90.38 79 GLY A C 1
ATOM 646 O O . GLY A 1 79 ? 15.519 -15.406 -26.054 1.00 90.38 79 GLY A O 1
ATOM 647 N N . ASP A 1 80 ? 15.035 -15.644 -23.861 1.00 93.44 80 ASP A N 1
ATOM 648 C CA . ASP A 1 80 ? 13.682 -16.160 -24.033 1.00 93.44 80 ASP A CA 1
ATOM 649 C C . ASP A 1 80 ? 12.633 -15.052 -24.103 1.00 93.44 80 ASP A C 1
ATOM 651 O O . ASP A 1 80 ? 12.774 -13.961 -23.538 1.00 93.44 80 ASP A O 1
ATOM 655 N N . LYS A 1 81 ? 11.552 -15.322 -24.840 1.00 92.62 81 LYS A N 1
ATOM 656 C CA . LYS A 1 81 ? 10.393 -14.429 -24.874 1.00 92.62 81 LYS A CA 1
ATOM 657 C C . LYS A 1 81 ? 9.692 -14.501 -23.518 1.00 92.62 81 LYS A C 1
ATOM 659 O O . LYS A 1 81 ? 9.422 -15.588 -23.024 1.00 92.62 81 LYS A O 1
ATOM 664 N N . ILE A 1 82 ? 9.349 -13.347 -22.957 1.00 91.81 82 ILE A N 1
ATOM 665 C CA . ILE A 1 82 ? 8.553 -13.293 -21.732 1.00 91.81 82 ILE A CA 1
ATOM 666 C C . ILE A 1 82 ? 7.083 -13.434 -22.116 1.00 91.81 82 ILE A C 1
ATOM 668 O O . ILE A 1 82 ? 6.564 -12.676 -22.942 1.00 91.81 82 ILE A O 1
ATOM 672 N N . GLU A 1 83 ? 6.407 -14.408 -21.523 1.00 91.69 83 GLU A N 1
ATOM 673 C CA . GLU A 1 83 ? 4.958 -14.511 -21.634 1.00 91.69 83 GLU A CA 1
ATOM 674 C C . GLU A 1 83 ? 4.278 -13.358 -20.899 1.00 91.69 83 GLU A C 1
ATOM 676 O O . GLU A 1 83 ? 4.718 -12.938 -19.828 1.00 91.69 83 GLU A O 1
ATOM 681 N N . LYS A 1 84 ? 3.159 -12.869 -21.444 1.00 90.62 84 LYS A N 1
ATOM 682 C CA . LYS A 1 84 ? 2.427 -11.731 -20.869 1.00 90.62 84 LYS A CA 1
ATOM 683 C C . LYS A 1 84 ? 2.102 -11.944 -19.386 1.00 90.62 84 LYS A C 1
ATOM 685 O O . LYS A 1 84 ? 2.244 -11.014 -18.603 1.00 90.62 84 LYS A O 1
ATOM 690 N N . VAL A 1 85 ? 1.710 -13.159 -18.999 1.00 92.06 85 VAL A N 1
ATOM 691 C CA . VAL A 1 85 ? 1.384 -13.496 -17.606 1.00 92.06 85 VAL A CA 1
ATOM 692 C C . VAL A 1 85 ? 2.579 -13.318 -16.666 1.00 92.06 85 VAL A C 1
ATOM 694 O O . VAL A 1 85 ? 2.426 -12.753 -15.588 1.00 92.06 85 VAL A O 1
ATOM 697 N N . ASN A 1 86 ? 3.778 -13.723 -17.086 1.00 90.81 86 ASN A N 1
ATOM 698 C CA . ASN A 1 86 ? 4.989 -13.585 -16.278 1.00 90.81 86 ASN A CA 1
ATOM 699 C C . ASN A 1 86 ? 5.419 -12.123 -16.181 1.00 90.81 86 ASN A C 1
ATOM 701 O O . ASN A 1 86 ? 5.773 -11.656 -15.105 1.00 90.81 86 ASN A O 1
ATOM 705 N N . PHE A 1 87 ? 5.310 -11.380 -17.284 1.00 89.19 87 PHE A N 1
ATOM 706 C CA . PHE A 1 87 ? 5.592 -9.949 -17.285 1.00 89.19 87 PHE A CA 1
ATOM 707 C C . PHE A 1 87 ? 4.664 -9.174 -16.342 1.00 89.19 87 PHE A C 1
ATOM 709 O O . PHE A 1 87 ? 5.133 -8.345 -15.568 1.00 89.19 87 PHE A O 1
ATOM 716 N N . LEU A 1 88 ? 3.361 -9.475 -16.360 1.00 89.69 88 LEU A N 1
ATOM 717 C CA . LEU A 1 88 ? 2.396 -8.843 -15.457 1.00 89.69 88 LEU A CA 1
ATOM 718 C C . LEU A 1 88 ? 2.684 -9.175 -13.989 1.00 89.69 88 LEU A C 1
ATOM 720 O O . LEU A 1 88 ? 2.633 -8.277 -13.158 1.00 89.69 88 LEU A O 1
ATOM 724 N N . LYS A 1 89 ? 3.077 -10.417 -13.677 1.00 88.38 89 LYS A N 1
ATOM 725 C CA . LYS A 1 89 ? 3.526 -10.787 -12.323 1.00 88.38 89 LYS A CA 1
ATOM 726 C C . LYS A 1 89 ? 4.755 -9.994 -11.876 1.00 88.38 89 LYS A C 1
ATOM 728 O O . LYS A 1 89 ? 4.840 -9.617 -10.717 1.00 88.38 89 LYS A O 1
ATOM 733 N N . TRP A 1 90 ? 5.704 -9.729 -12.775 1.00 88.19 90 TRP A N 1
ATOM 734 C CA . TRP A 1 90 ? 6.887 -8.927 -12.442 1.00 88.19 90 TRP A CA 1
ATOM 735 C C . TRP A 1 90 ? 6.567 -7.452 -12.232 1.00 88.19 90 TRP A C 1
ATOM 737 O O . TRP A 1 90 ? 7.249 -6.798 -11.456 1.00 88.19 90 TRP A O 1
ATOM 747 N N . ILE A 1 91 ? 5.559 -6.924 -12.923 1.00 89.31 91 ILE A N 1
ATOM 748 C CA . ILE A 1 91 ? 5.089 -5.550 -12.718 1.00 89.31 91 ILE A CA 1
ATOM 749 C C . ILE A 1 91 ? 4.354 -5.412 -11.381 1.00 89.31 91 ILE A C 1
ATOM 751 O O . ILE A 1 91 ? 4.479 -4.383 -10.725 1.00 89.31 91 ILE A O 1
ATOM 755 N N . ASP A 1 92 ? 3.644 -6.456 -10.954 1.00 88.50 92 ASP A N 1
ATOM 756 C CA . ASP A 1 92 ? 2.807 -6.450 -9.748 1.00 88.50 92 ASP A CA 1
ATOM 757 C C . ASP A 1 92 ? 3.579 -6.171 -8.440 1.00 88.50 92 ASP A C 1
ATOM 759 O O . ASP A 1 92 ? 2.999 -5.780 -7.427 1.00 88.50 92 ASP A O 1
ATOM 763 N N . VAL A 1 93 ? 4.908 -6.320 -8.468 1.00 90.44 93 VAL A N 1
ATOM 764 C CA . VAL A 1 93 ? 5.790 -6.051 -7.322 1.00 90.44 93 VAL A CA 1
ATOM 765 C C . VAL A 1 93 ? 6.091 -4.563 -7.118 1.00 90.44 93 VAL A C 1
ATOM 767 O O . VAL A 1 93 ? 6.727 -4.213 -6.128 1.00 90.44 93 VAL A O 1
ATOM 770 N N . SER A 1 94 ? 5.693 -3.682 -8.042 1.00 92.31 94 SER A N 1
ATOM 771 C CA . SER A 1 94 ? 5.979 -2.246 -7.978 1.00 92.31 94 SER A CA 1
ATOM 772 C C . SER A 1 94 ? 4.705 -1.415 -8.071 1.00 92.31 94 SER A C 1
ATOM 774 O O . SER A 1 94 ? 3.988 -1.489 -9.067 1.00 92.31 94 SER A O 1
ATOM 776 N N . LEU A 1 95 ? 4.465 -0.561 -7.073 1.00 92.88 95 LEU A N 1
ATOM 777 C CA . LEU A 1 95 ? 3.317 0.356 -7.065 1.00 92.88 95 LEU A CA 1
ATOM 778 C C . LEU A 1 95 ? 3.385 1.407 -8.174 1.00 92.88 95 LEU A C 1
ATOM 780 O O . LEU A 1 95 ? 2.351 1.832 -8.680 1.00 92.88 95 LEU A O 1
ATOM 784 N N . ASP A 1 96 ? 4.588 1.810 -8.581 1.00 88.88 96 ASP A N 1
ATOM 785 C CA . ASP A 1 96 ? 4.758 2.798 -9.651 1.00 88.88 96 ASP A CA 1
ATOM 786 C C . ASP A 1 96 ? 4.353 2.235 -11.019 1.00 88.88 96 ASP A C 1
ATOM 788 O O . ASP A 1 96 ? 3.928 2.977 -11.906 1.00 88.88 96 ASP A O 1
ATOM 792 N N . LEU A 1 97 ? 4.482 0.916 -11.196 1.00 89.94 97 LEU A N 1
ATOM 793 C CA . LEU A 1 97 ? 4.127 0.222 -12.432 1.00 89.94 97 LEU A CA 1
ATOM 794 C C . LEU A 1 97 ? 2.707 -0.363 -12.388 1.00 89.94 97 LEU A C 1
ATOM 796 O O . LEU A 1 97 ? 2.047 -0.419 -13.427 1.00 89.94 97 LEU A O 1
ATOM 800 N N . ASN A 1 98 ? 2.234 -0.779 -11.211 1.00 91.00 98 ASN A N 1
ATOM 801 C CA . ASN A 1 98 ? 0.866 -1.221 -10.956 1.00 91.00 98 ASN A CA 1
ATOM 802 C C . ASN A 1 98 ? 0.229 -0.358 -9.857 1.00 91.00 98 ASN A C 1
ATOM 804 O O . ASN A 1 98 ? 0.256 -0.713 -8.677 1.00 91.00 98 ASN A O 1
ATOM 808 N N . ARG A 1 99 ? -0.309 0.803 -10.246 1.00 90.94 99 ARG A N 1
ATOM 809 C CA . ARG A 1 99 ? -0.802 1.804 -9.295 1.00 90.94 99 ARG A CA 1
ATOM 810 C C . ARG A 1 99 ? -2.226 1.485 -8.811 1.00 90.94 99 ARG A C 1
ATOM 812 O O . ARG A 1 99 ? -3.110 1.339 -9.657 1.00 90.94 99 ARG A O 1
ATOM 819 N N . PRO A 1 100 ? -2.482 1.465 -7.489 1.00 94.00 100 PRO A N 1
ATOM 820 C CA . PRO A 1 100 ? -3.830 1.322 -6.944 1.00 94.00 100 PRO A CA 1
ATOM 821 C C . PRO A 1 100 ? -4.740 2.492 -7.326 1.00 94.00 100 PRO A C 1
ATOM 823 O O . PRO A 1 100 ? -4.283 3.633 -7.440 1.00 94.00 100 PRO A O 1
ATOM 826 N N . LEU A 1 101 ? -6.044 2.227 -7.456 1.00 92.88 101 LEU A N 1
ATOM 827 C CA . LEU A 1 101 ? -7.032 3.273 -7.755 1.00 92.88 101 LEU A CA 1
ATOM 828 C C . LEU A 1 101 ? -7.463 4.057 -6.512 1.00 92.88 101 LEU A C 1
ATOM 830 O O . LEU A 1 101 ? -7.797 5.237 -6.612 1.00 92.88 101 LEU A O 1
ATOM 834 N N . LYS A 1 102 ? -7.481 3.398 -5.347 1.00 94.69 102 LYS A N 1
ATOM 835 C CA . LYS A 1 102 ? -7.923 3.977 -4.073 1.00 94.69 102 LYS A CA 1
ATOM 836 C C . LYS A 1 102 ? -6.804 3.900 -3.046 1.00 94.69 102 LYS A C 1
ATOM 838 O O . LYS A 1 102 ? -6.487 2.825 -2.540 1.00 94.69 102 LYS A O 1
ATOM 843 N N . MET A 1 103 ? -6.218 5.051 -2.743 1.00 95.50 103 MET A N 1
ATOM 844 C CA . MET A 1 103 ? -5.103 5.171 -1.813 1.00 95.50 103 MET A CA 1
ATOM 845 C C . MET A 1 103 ? -5.164 6.513 -1.086 1.00 95.50 103 MET A C 1
ATOM 847 O O . MET A 1 103 ? -5.560 7.517 -1.676 1.00 95.50 103 MET A O 1
ATOM 851 N N . ILE A 1 104 ? -4.777 6.511 0.185 1.00 96.88 104 ILE A N 1
ATOM 852 C CA . ILE A 1 104 ? -4.689 7.699 1.030 1.00 96.88 104 ILE A CA 1
ATOM 853 C C . ILE A 1 104 ? -3.218 7.932 1.358 1.00 96.88 104 ILE A C 1
ATOM 855 O O . ILE A 1 104 ? -2.559 7.067 1.940 1.00 96.88 104 ILE A O 1
ATOM 859 N N . ASP A 1 105 ? -2.721 9.108 0.985 1.00 96.50 105 ASP A N 1
ATOM 860 C CA . ASP A 1 105 ? -1.367 9.547 1.302 1.00 96.50 105 ASP A CA 1
ATOM 861 C C . ASP A 1 105 ? -1.316 10.100 2.728 1.00 96.50 105 ASP A C 1
ATOM 863 O O . ASP A 1 105 ? -2.112 10.958 3.110 1.00 96.50 105 ASP A O 1
ATOM 867 N N . THR A 1 106 ? -0.354 9.630 3.518 1.00 96.94 106 THR A N 1
ATOM 868 C CA . THR A 1 106 ? -0.095 10.126 4.874 1.00 96.94 106 THR A CA 1
ATOM 869 C C . THR A 1 106 ? 1.381 10.497 5.023 1.00 96.94 106 THR A C 1
ATOM 871 O O . THR A 1 106 ? 2.214 10.026 4.246 1.00 96.94 106 THR A O 1
ATOM 874 N N . PRO A 1 107 ? 1.769 11.283 6.042 1.00 95.06 107 PRO A N 1
ATOM 875 C CA . PRO A 1 107 ? 3.182 11.579 6.292 1.00 95.06 107 PRO A CA 1
ATOM 876 C C . PRO A 1 107 ? 4.049 10.341 6.581 1.00 95.06 107 PRO A C 1
ATOM 878 O O . PRO A 1 107 ? 5.267 10.390 6.425 1.00 95.06 107 PRO A O 1
ATOM 881 N N . HIS A 1 108 ? 3.431 9.235 7.002 1.00 93.12 108 HIS A N 1
ATOM 882 C CA . HIS A 1 108 ? 4.119 8.031 7.480 1.00 93.12 108 HIS A CA 1
ATOM 883 C C . HIS A 1 108 ? 4.159 6.906 6.433 1.00 93.12 108 HIS A C 1
ATOM 885 O O . HIS A 1 108 ? 4.908 5.938 6.574 1.00 93.12 108 HIS A O 1
ATOM 891 N N . GLY A 1 109 ? 3.384 7.044 5.360 1.00 95.38 109 GLY A N 1
ATOM 892 C CA . GLY A 1 109 ? 3.208 6.036 4.326 1.00 95.38 109 GLY A CA 1
ATOM 893 C C . GLY A 1 109 ? 1.875 6.210 3.611 1.00 95.38 109 GLY A C 1
ATOM 894 O O . GLY A 1 109 ? 1.222 7.247 3.723 1.00 95.38 109 GLY A O 1
ATOM 895 N N . GLN A 1 110 ? 1.445 5.184 2.893 1.00 96.88 110 GLN A N 1
ATOM 896 C CA . GLN A 1 110 ? 0.178 5.196 2.167 1.00 96.88 110 GLN A CA 1
ATOM 897 C C . GLN A 1 110 ? -0.688 4.022 2.606 1.00 96.88 110 GLN A C 1
ATOM 899 O O . GLN A 1 110 ? -0.199 2.895 2.713 1.00 96.88 110 GLN A O 1
ATOM 904 N N . LEU A 1 111 ? -1.973 4.296 2.828 1.00 97.62 111 LEU A N 1
ATOM 905 C CA . LEU A 1 111 ? -3.006 3.287 3.050 1.00 97.62 111 LEU A CA 1
ATOM 906 C C . LEU A 1 111 ? -3.683 2.974 1.716 1.00 97.62 111 LEU A C 1
ATOM 908 O O . LEU A 1 111 ? -4.234 3.870 1.076 1.00 97.62 111 LEU A O 1
ATOM 912 N N . ILE A 1 112 ? -3.663 1.711 1.301 1.00 97.25 112 ILE A N 1
ATOM 913 C CA . ILE A 1 112 ? -4.240 1.247 0.039 1.00 97.25 112 ILE A CA 1
ATOM 914 C C . ILE A 1 112 ? -5.572 0.554 0.336 1.00 97.25 112 ILE A C 1
ATOM 916 O O . ILE A 1 112 ? -5.615 -0.492 0.983 1.00 97.25 112 ILE A O 1
ATOM 920 N N . LEU A 1 113 ? -6.659 1.142 -0.163 1.00 95.88 113 LEU A N 1
ATOM 921 C CA . LEU A 1 113 ? -8.035 0.675 0.043 1.00 95.88 113 LEU A CA 1
ATOM 922 C C . LEU A 1 113 ? -8.556 -0.198 -1.109 1.00 95.88 113 LEU A C 1
ATOM 924 O O . LEU A 1 113 ? -9.719 -0.591 -1.115 1.00 95.88 113 LEU A O 1
ATOM 928 N N . ASP A 1 114 ? -7.726 -0.434 -2.120 1.00 94.62 114 ASP A N 1
ATOM 929 C CA . ASP A 1 114 ? -8.057 -1.248 -3.283 1.00 94.62 114 ASP A CA 1
ATOM 930 C C . ASP A 1 114 ? -7.932 -2.743 -2.946 1.00 94.62 114 ASP A C 1
ATOM 932 O O . ASP A 1 114 ? -6.855 -3.212 -2.570 1.00 94.62 114 ASP A O 1
ATOM 936 N N . ASP A 1 115 ? -9.022 -3.500 -3.101 1.00 93.19 115 ASP A N 1
ATOM 937 C CA . ASP A 1 115 ? -9.088 -4.924 -2.742 1.00 93.19 115 ASP A CA 1
ATOM 938 C C . ASP A 1 115 ? -8.050 -5.773 -3.491 1.00 93.19 115 ASP A C 1
ATOM 940 O O . ASP A 1 115 ? -7.567 -6.773 -2.957 1.00 93.19 115 ASP A O 1
ATOM 944 N N . ALA A 1 116 ? -7.646 -5.363 -4.700 1.00 92.75 116 ALA A N 1
ATOM 945 C CA . ALA A 1 116 ? -6.599 -6.048 -5.463 1.00 92.75 116 ALA A CA 1
ATOM 946 C C . ALA A 1 116 ? -5.227 -6.031 -4.756 1.00 92.75 116 ALA A C 1
ATOM 948 O O . ALA A 1 116 ? -4.372 -6.876 -5.029 1.00 92.75 116 ALA A O 1
ATOM 949 N N . PHE A 1 117 ? -5.030 -5.086 -3.832 1.00 93.88 117 PHE A N 1
ATOM 950 C CA . PHE A 1 117 ? -3.803 -4.886 -3.065 1.00 93.88 117 PHE A CA 1
ATOM 951 C C . PHE A 1 117 ? -3.942 -5.306 -1.598 1.00 93.88 117 PHE A C 1
ATOM 953 O O . PHE A 1 117 ? -3.012 -5.117 -0.811 1.00 93.88 117 PHE A O 1
ATOM 960 N N . LYS A 1 118 ? -5.075 -5.905 -1.223 1.00 93.25 118 LYS A N 1
ATOM 961 C CA . LYS A 1 118 ? -5.305 -6.440 0.117 1.00 93.25 118 LYS A CA 1
ATOM 962 C C . LYS A 1 118 ? -4.189 -7.398 0.529 1.00 93.25 118 LYS A C 1
ATOM 964 O O . LYS A 1 118 ? -3.796 -8.275 -0.242 1.00 93.25 118 LYS A O 1
ATOM 969 N N . GLY A 1 119 ? -3.697 -7.251 1.757 1.00 91.44 119 GLY A N 1
ATOM 970 C CA . GLY A 1 119 ? -2.663 -8.135 2.290 1.00 91.44 119 GLY A CA 1
ATOM 971 C C . GLY A 1 119 ? -1.237 -7.759 1.885 1.00 91.44 119 GLY A C 1
ATOM 972 O O . GLY A 1 119 ? -0.295 -8.410 2.329 1.00 91.44 119 GLY A O 1
ATOM 973 N N . ARG A 1 120 ? -1.060 -6.753 1.021 1.00 91.75 120 ARG A N 1
ATOM 974 C CA . ARG A 1 120 ? 0.240 -6.430 0.431 1.00 91.75 120 ARG A CA 1
ATOM 975 C C . ARG A 1 120 ? 0.913 -5.283 1.165 1.00 91.75 120 ARG A C 1
ATOM 977 O O . ARG A 1 120 ? 0.335 -4.208 1.317 1.00 91.75 120 ARG A O 1
ATOM 984 N N . ILE A 1 121 ? 2.168 -5.495 1.543 1.00 91.81 121 ILE A N 1
ATOM 985 C CA . ILE A 1 121 ? 3.008 -4.473 2.162 1.00 91.81 121 ILE A CA 1
ATOM 986 C C . ILE A 1 121 ? 4.119 -4.112 1.191 1.00 91.81 121 ILE A C 1
ATOM 988 O O . ILE A 1 121 ? 4.850 -4.973 0.706 1.00 91.81 121 ILE A O 1
ATOM 992 N N . TYR A 1 122 ? 4.251 -2.825 0.928 1.00 92.81 122 TYR A N 1
ATOM 993 C CA . TYR A 1 122 ? 5.275 -2.241 0.092 1.00 92.81 122 TYR A CA 1
ATOM 994 C C . TYR A 1 122 ? 6.205 -1.393 0.958 1.00 92.81 122 TYR A C 1
ATOM 996 O O . TYR A 1 122 ? 5.780 -0.751 1.917 1.00 92.81 122 TYR A O 1
ATOM 1004 N N . LEU A 1 123 ? 7.483 -1.361 0.600 1.00 91.75 123 LEU A N 1
ATOM 1005 C CA . LEU A 1 123 ? 8.455 -0.420 1.137 1.00 91.75 123 LEU A CA 1
ATOM 1006 C C . LEU A 1 123 ? 9.021 0.388 -0.024 1.00 91.75 123 LEU A C 1
ATOM 1008 O O . LEU A 1 123 ? 9.645 -0.169 -0.930 1.00 91.75 123 LEU A O 1
ATOM 1012 N N . LYS A 1 124 ? 8.816 1.708 0.008 1.00 92.25 124 LYS A N 1
ATOM 1013 C CA . LYS A 1 124 ? 9.260 2.640 -1.041 1.00 92.25 124 LYS A CA 1
ATOM 1014 C C . LYS A 1 124 ? 8.799 2.191 -2.433 1.00 92.25 124 LYS A C 1
ATOM 1016 O O . LYS A 1 124 ? 9.572 2.208 -3.387 1.00 92.25 124 LYS A O 1
ATOM 1021 N N . GLY A 1 125 ? 7.547 1.741 -2.523 1.00 93.06 125 GLY A N 1
ATOM 1022 C CA . GLY A 1 125 ? 6.925 1.315 -3.775 1.00 93.06 125 GLY A CA 1
ATOM 1023 C C . GLY A 1 125 ? 7.237 -0.118 -4.212 1.00 93.06 125 GLY A C 1
ATOM 1024 O O . GLY A 1 125 ? 6.749 -0.521 -5.265 1.00 93.06 125 GLY A O 1
ATOM 1025 N N . LEU A 1 126 ? 8.009 -0.895 -3.443 1.00 92.19 126 LEU A N 1
ATOM 1026 C CA . LEU A 1 126 ? 8.373 -2.280 -3.769 1.00 92.19 126 LEU A CA 1
ATOM 1027 C C . LEU A 1 126 ? 7.738 -3.278 -2.798 1.00 92.19 126 LEU A C 1
ATOM 1029 O O . LEU A 1 126 ? 7.855 -3.109 -1.588 1.00 92.19 126 LEU A O 1
ATOM 1033 N N . LEU A 1 127 ? 7.097 -4.314 -3.336 1.00 91.62 127 LEU A N 1
ATOM 1034 C CA . LEU A 1 127 ? 6.398 -5.354 -2.582 1.00 91.62 127 LEU A CA 1
ATOM 1035 C C . LEU A 1 127 ? 7.379 -6.155 -1.719 1.00 91.62 127 LEU A C 1
ATOM 1037 O O . LEU A 1 127 ? 8.432 -6.577 -2.200 1.00 91.62 127 LEU A O 1
ATOM 1041 N N . LEU A 1 128 ? 7.009 -6.384 -0.463 1.00 88.31 128 LEU A N 1
ATOM 1042 C CA . LEU A 1 128 ? 7.698 -7.292 0.447 1.00 88.31 128 LEU A CA 1
ATOM 1043 C C . LEU A 1 128 ? 7.122 -8.703 0.295 1.00 88.31 128 LEU A C 1
ATOM 1045 O O . LEU A 1 128 ? 5.910 -8.875 0.167 1.00 88.31 128 LEU A O 1
ATOM 1049 N N . GLU A 1 129 ? 7.991 -9.715 0.290 1.00 78.00 129 GLU A N 1
ATOM 1050 C CA . GLU A 1 129 ? 7.582 -11.098 0.006 1.00 78.00 129 GLU A CA 1
ATOM 1051 C C . GLU A 1 129 ? 6.804 -11.751 1.156 1.00 78.00 129 GLU A C 1
ATOM 1053 O O . GLU A 1 129 ? 5.981 -12.625 0.895 1.00 78.00 129 GLU A O 1
ATOM 1058 N N . ASN A 1 130 ? 7.031 -11.342 2.410 1.00 68.56 130 ASN A N 1
ATOM 1059 C CA . ASN A 1 130 ? 6.343 -11.891 3.577 1.00 68.56 130 ASN A CA 1
ATOM 1060 C C . ASN A 1 130 ? 5.960 -10.791 4.579 1.00 68.56 130 ASN A C 1
ATOM 1062 O O . ASN A 1 130 ? 6.734 -9.871 4.847 1.00 68.56 130 ASN A O 1
ATOM 1066 N N . SER A 1 131 ? 4.789 -10.933 5.205 1.00 63.97 131 SER A N 1
ATOM 1067 C CA . SER A 1 131 ? 4.534 -10.293 6.494 1.00 63.97 131 SER A CA 1
ATOM 1068 C C . SER A 1 131 ? 5.008 -11.216 7.615 1.00 63.97 131 SER A C 1
ATOM 1070 O O . SER A 1 131 ? 4.909 -12.439 7.524 1.00 63.97 131 SER A O 1
ATOM 1072 N N . SER A 1 132 ? 5.536 -10.638 8.693 1.00 64.38 132 SER A N 1
ATOM 1073 C CA . SER A 1 132 ? 5.928 -11.395 9.891 1.00 64.38 132 SER A CA 1
ATOM 1074 C C . SER A 1 132 ? 4.725 -11.791 10.768 1.00 64.38 132 SER A C 1
ATOM 1076 O O . SER A 1 132 ? 4.885 -12.437 11.804 1.00 64.38 132 SER A O 1
ATOM 1078 N N . THR A 1 133 ? 3.512 -11.406 10.360 1.00 70.56 133 THR A N 1
ATOM 1079 C CA . THR A 1 133 ? 2.280 -11.483 11.147 1.00 70.56 133 THR A CA 1
ATOM 1080 C C . THR A 1 133 ? 1.514 -12.782 10.897 1.00 70.56 133 THR A C 1
ATOM 1082 O O . THR A 1 133 ? 1.421 -13.269 9.773 1.00 70.56 133 THR A O 1
ATOM 1085 N N . THR A 1 134 ? 0.899 -13.337 11.944 1.00 77.12 134 THR A N 1
ATOM 1086 C CA . THR A 1 134 ? 0.014 -14.514 11.823 1.00 77.12 134 THR A CA 1
ATOM 1087 C C . THR A 1 134 ? -1.395 -14.153 11.352 1.00 77.12 134 THR A C 1
ATOM 1089 O O . THR A 1 134 ? -2.094 -14.995 10.790 1.00 77.12 134 THR A O 1
ATOM 1092 N N . LYS A 1 135 ? -1.820 -12.905 11.580 1.00 86.19 135 LYS A N 1
ATOM 1093 C CA . LYS A 1 135 ? -3.098 -12.366 11.108 1.00 86.19 135 LYS A CA 1
ATOM 1094 C C . LYS A 1 135 ? -2.948 -11.790 9.695 1.00 86.19 135 LYS A C 1
ATOM 1096 O O . LYS A 1 135 ? -1.909 -11.192 9.395 1.00 86.19 135 LYS A O 1
ATOM 1101 N N . PRO A 1 136 ? -3.977 -11.920 8.839 1.00 89.69 136 PRO A N 1
ATOM 1102 C CA . PRO A 1 136 ? -3.976 -11.282 7.533 1.00 89.69 136 PRO A CA 1
ATOM 1103 C C . PRO A 1 136 ? -4.153 -9.767 7.673 1.00 89.69 136 PRO A C 1
ATOM 1105 O O . PRO A 1 136 ? -4.914 -9.295 8.523 1.00 89.69 136 PRO A O 1
ATOM 1108 N N . PHE A 1 137 ? -3.500 -9.015 6.789 1.00 92.06 137 PHE A N 1
ATOM 1109 C CA . PHE A 1 137 ? -3.828 -7.608 6.592 1.00 92.06 137 PHE A CA 1
ATOM 1110 C C . PHE A 1 137 ? -5.113 -7.475 5.771 1.00 92.06 137 PHE A C 1
ATOM 1112 O O . PHE A 1 137 ? -5.292 -8.139 4.744 1.00 92.06 137 PHE A O 1
ATOM 1119 N N . GLN A 1 138 ? -6.022 -6.622 6.228 1.00 94.69 138 GLN A N 1
ATOM 1120 C CA . GLN A 1 138 ? -7.272 -6.321 5.540 1.00 94.69 138 GLN A CA 1
ATOM 1121 C C . GLN A 1 138 ? -7.083 -5.288 4.430 1.00 94.69 138 GLN A C 1
ATOM 1123 O O . GLN A 1 138 ? -7.870 -5.283 3.484 1.00 94.69 138 GLN A O 1
ATOM 1128 N N . PHE A 1 139 ? -6.030 -4.476 4.521 1.00 95.81 139 PHE A N 1
ATOM 1129 C CA . PHE A 1 139 ? -5.678 -3.445 3.549 1.00 95.81 139 PHE A CA 1
ATOM 1130 C C . PHE A 1 139 ? -4.252 -3.626 3.024 1.00 95.81 139 PHE A C 1
ATOM 1132 O O . PHE A 1 139 ? -3.516 -4.512 3.467 1.00 95.81 139 PHE A O 1
ATOM 1139 N N . GLY A 1 140 ? -3.889 -2.832 2.017 1.00 95.31 140 GLY A N 1
ATOM 1140 C CA . GLY A 1 140 ? -2.513 -2.732 1.541 1.00 95.31 140 GLY A CA 1
ATOM 1141 C C . GLY A 1 140 ? -1.811 -1.509 2.129 1.00 95.31 140 GLY A C 1
ATOM 1142 O O . GLY A 1 140 ? -2.459 -0.522 2.481 1.00 95.31 140 GLY A O 1
ATOM 1143 N N . TYR A 1 141 ? -0.484 -1.548 2.200 1.00 95.31 141 TYR A N 1
ATOM 1144 C CA . TYR A 1 141 ? 0.317 -0.477 2.799 1.00 95.31 141 TYR A CA 1
ATOM 1145 C C . TYR A 1 141 ? 1.562 -0.189 1.975 1.00 95.31 141 TYR A C 1
ATOM 1147 O O . TYR A 1 141 ? 2.192 -1.117 1.482 1.00 95.31 141 TYR A O 1
ATOM 1155 N N . ASN A 1 142 ? 1.957 1.078 1.866 1.00 94.94 142 ASN A N 1
ATOM 1156 C CA . ASN A 1 142 ? 3.285 1.457 1.382 1.00 94.94 142 ASN A CA 1
ATOM 1157 C C . ASN A 1 142 ? 4.012 2.290 2.431 1.00 94.94 142 ASN A C 1
ATOM 1159 O O . ASN A 1 142 ? 3.643 3.436 2.686 1.00 94.94 142 ASN A O 1
ATOM 1163 N N . PHE A 1 143 ? 5.065 1.739 3.016 1.00 92.88 143 PHE A N 1
ATOM 1164 C CA . PHE A 1 143 ? 5.894 2.451 3.973 1.00 92.88 143 PHE A CA 1
ATOM 1165 C C . PHE A 1 143 ? 6.949 3.290 3.257 1.00 92.88 143 PHE A C 1
ATOM 1167 O O . PHE A 1 143 ? 7.602 2.844 2.311 1.00 92.88 143 PHE A O 1
ATOM 1174 N N . PHE A 1 144 ? 7.155 4.519 3.727 1.00 90.75 144 PHE A N 1
ATOM 1175 C CA . PHE A 1 144 ? 8.206 5.392 3.192 1.00 90.75 144 PHE A CA 1
ATOM 1176 C C . PHE A 1 144 ? 9.568 5.120 3.829 1.00 90.75 144 PHE A C 1
ATOM 1178 O O . PHE A 1 144 ? 10.608 5.311 3.193 1.00 90.75 144 PHE A O 1
ATOM 1185 N N . ASN A 1 145 ? 9.561 4.620 5.062 1.00 84.56 145 ASN A N 1
ATOM 1186 C CA . ASN A 1 145 ? 10.744 4.304 5.846 1.00 84.56 145 ASN A CA 1
ATOM 1187 C C . ASN A 1 145 ? 10.671 2.863 6.352 1.00 84.56 145 ASN A C 1
ATOM 1189 O O . ASN A 1 145 ? 9.591 2.299 6.488 1.00 84.56 145 ASN A O 1
ATOM 1193 N N . GLY A 1 146 ? 11.835 2.274 6.609 1.00 81.31 146 GLY A N 1
ATOM 1194 C CA . GLY A 1 146 ? 11.951 0.899 7.077 1.00 81.31 146 GLY A CA 1
ATOM 1195 C C . GLY A 1 146 ? 13.275 0.277 6.658 1.00 81.31 146 GLY A C 1
ATOM 1196 O O . GLY A 1 146 ? 13.855 0.644 5.628 1.00 81.31 146 GLY A O 1
ATOM 1197 N N . THR A 1 147 ? 13.743 -0.667 7.467 1.00 78.25 147 THR A N 1
ATOM 1198 C CA . THR A 1 147 ? 14.902 -1.505 7.159 1.00 78.25 147 THR A CA 1
ATOM 1199 C C . THR A 1 147 ? 14.408 -2.911 6.866 1.00 78.25 147 THR A C 1
ATOM 1201 O O . THR A 1 147 ? 13.555 -3.431 7.581 1.00 78.25 147 THR A O 1
ATOM 1204 N N . VAL A 1 148 ? 14.940 -3.507 5.805 1.00 78.31 148 VAL A N 1
ATOM 1205 C CA . VAL A 1 148 ? 14.662 -4.890 5.415 1.00 78.31 148 VAL A CA 1
ATOM 1206 C C . VAL A 1 148 ? 15.939 -5.707 5.503 1.00 78.31 148 VAL A C 1
ATOM 1208 O O . VAL A 1 148 ? 17.045 -5.164 5.405 1.00 78.31 148 VAL A O 1
ATOM 1211 N N . ASP A 1 149 ? 15.789 -7.015 5.673 1.00 73.62 149 ASP A N 1
ATOM 1212 C CA . ASP A 1 149 ? 16.911 -7.940 5.585 1.00 73.62 149 ASP A CA 1
ATOM 1213 C C . ASP A 1 149 ? 17.497 -7.993 4.158 1.00 73.62 149 ASP A C 1
ATOM 1215 O O . ASP A 1 149 ? 16.971 -7.415 3.200 1.00 73.62 149 ASP A O 1
ATOM 1219 N N . ARG A 1 150 ? 18.632 -8.687 4.002 1.00 68.81 150 ARG A N 1
ATOM 1220 C CA . ARG A 1 150 ? 19.326 -8.811 2.706 1.00 68.81 150 ARG A CA 1
ATOM 1221 C C . ARG A 1 150 ? 18.410 -9.358 1.607 1.00 68.81 150 ARG A C 1
ATOM 1223 O O . ARG A 1 150 ? 18.560 -8.982 0.445 1.00 68.81 150 ARG A O 1
ATOM 1230 N N . ASP A 1 151 ? 17.492 -10.239 1.984 1.00 67.25 151 ASP A N 1
ATOM 1231 C CA . ASP A 1 151 ? 16.593 -10.926 1.065 1.00 67.25 151 ASP A CA 1
ATOM 1232 C C . ASP A 1 151 ? 15.266 -10.161 0.862 1.00 67.25 151 ASP A C 1
ATOM 1234 O O . ASP A 1 151 ? 14.423 -10.616 0.098 1.00 67.25 151 ASP A O 1
ATOM 1238 N N . ARG A 1 152 ? 15.093 -8.988 1.494 1.00 67.06 152 ARG A N 1
ATOM 1239 C CA . ARG A 1 152 ? 13.887 -8.141 1.444 1.00 67.06 152 ARG A CA 1
ATOM 1240 C C . ARG A 1 152 ? 12.595 -8.880 1.798 1.00 67.06 152 ARG A C 1
ATOM 1242 O O . ARG A 1 152 ? 11.529 -8.576 1.262 1.00 67.06 152 ARG A O 1
ATOM 1249 N N . LYS A 1 153 ? 12.689 -9.845 2.709 1.00 67.19 153 LYS A N 1
ATOM 1250 C CA . LYS A 1 153 ? 11.573 -10.723 3.066 1.00 67.19 153 LYS A CA 1
ATOM 1251 C C . LYS A 1 153 ? 10.539 -10.034 3.940 1.00 67.19 153 LYS A C 1
ATOM 1253 O O . LYS A 1 153 ? 9.386 -10.422 3.873 1.00 67.19 153 LYS A O 1
ATOM 1258 N N . GLY A 1 154 ? 10.938 -9.033 4.719 1.00 69.62 154 GLY A N 1
ATOM 1259 C CA . GLY A 1 154 ? 10.063 -8.276 5.610 1.00 69.62 154 GLY A CA 1
ATOM 1260 C C . GLY A 1 154 ? 10.829 -7.170 6.335 1.00 69.62 154 GLY A C 1
ATOM 1261 O O . GLY A 1 154 ? 12.045 -7.035 6.165 1.00 69.62 154 GLY A O 1
ATOM 1262 N N . LEU A 1 155 ? 10.117 -6.371 7.132 1.00 71.00 155 LEU A N 1
ATOM 1263 C CA . LEU A 1 155 ? 10.738 -5.369 7.997 1.00 71.00 155 LEU A CA 1
ATOM 1264 C C . LEU A 1 155 ? 11.481 -6.035 9.162 1.00 71.00 155 LEU A C 1
ATOM 1266 O O . LEU A 1 155 ? 11.002 -7.001 9.752 1.00 71.00 155 LEU A O 1
ATOM 1270 N N . THR A 1 156 ? 12.648 -5.497 9.516 1.00 63.88 156 THR A N 1
ATOM 1271 C CA . THR A 1 156 ? 13.507 -6.066 10.570 1.00 63.88 156 THR A CA 1
ATOM 1272 C C . THR A 1 156 ? 12.951 -5.845 11.987 1.00 63.88 156 THR A C 1
ATOM 1274 O O . THR A 1 156 ? 13.294 -6.589 12.905 1.00 63.88 156 THR A O 1
ATOM 1277 N N . HIS A 1 157 ? 12.093 -4.840 12.183 1.00 72.31 157 HIS A N 1
ATOM 1278 C CA . HIS A 1 157 ? 11.580 -4.436 13.495 1.00 72.31 157 HIS A CA 1
ATOM 1279 C C . HIS A 1 157 ? 10.047 -4.446 13.521 1.00 72.31 157 HIS A C 1
ATOM 1281 O O . HIS A 1 157 ? 9.401 -3.489 13.100 1.00 72.31 157 HIS A O 1
ATOM 1287 N N . SER A 1 158 ? 9.458 -5.517 14.058 1.00 74.25 158 SER A N 1
ATOM 1288 C CA . SER A 1 158 ? 7.998 -5.686 14.121 1.00 74.25 158 SER A CA 1
ATOM 1289 C C . SER A 1 158 ? 7.286 -4.602 14.940 1.00 74.25 158 SER A C 1
ATOM 1291 O O . SER A 1 158 ? 6.175 -4.209 14.604 1.00 74.25 158 SER A O 1
ATOM 1293 N N . SER A 1 159 ? 7.919 -4.063 15.985 1.00 74.88 159 SER A N 1
ATOM 1294 C CA . SER A 1 159 ? 7.353 -2.957 16.771 1.00 74.88 159 SER A CA 1
ATOM 1295 C C . SER A 1 159 ? 7.324 -1.627 16.010 1.00 74.88 159 SER A C 1
ATOM 1297 O O . SER A 1 159 ? 6.414 -0.822 16.208 1.00 74.88 159 SER A O 1
ATOM 1299 N N . GLU A 1 160 ? 8.295 -1.386 15.123 1.00 79.19 160 GLU A N 1
ATOM 1300 C CA . GLU A 1 160 ? 8.290 -0.208 14.249 1.00 79.19 160 GLU A CA 1
ATOM 1301 C C . GLU A 1 160 ? 7.166 -0.310 13.216 1.00 79.19 160 GLU A C 1
ATOM 1303 O O . GLU A 1 160 ? 6.466 0.673 12.990 1.00 79.19 160 GLU A O 1
ATOM 1308 N N . GLU A 1 161 ? 6.943 -1.500 12.649 1.00 84.31 161 GLU A N 1
ATOM 1309 C CA . GLU A 1 161 ? 5.851 -1.770 11.705 1.00 84.31 161 GLU A CA 1
ATOM 1310 C C . GLU A 1 161 ? 4.484 -1.433 12.312 1.00 84.31 161 GLU A C 1
ATOM 1312 O O . GLU A 1 161 ? 3.733 -0.640 11.745 1.00 84.31 161 GLU A O 1
ATOM 1317 N N . VAL A 1 162 ? 4.192 -1.962 13.503 1.00 86.88 162 VAL A N 1
ATOM 1318 C CA . VAL A 1 162 ? 2.932 -1.698 14.213 1.00 86.88 162 VAL A CA 1
ATOM 1319 C C . VAL A 1 162 ? 2.752 -0.205 14.508 1.00 86.88 162 VAL A C 1
ATOM 1321 O O . VAL A 1 162 ? 1.676 0.353 14.288 1.00 86.88 162 VAL A O 1
ATOM 1324 N N . SER A 1 163 ? 3.806 0.467 14.978 1.00 89.44 163 SER A N 1
ATOM 1325 C CA . SER A 1 163 ? 3.763 1.905 15.262 1.00 89.44 163 SER A CA 1
ATOM 1326 C C . SER A 1 163 ? 3.467 2.726 14.001 1.00 89.44 163 SER A C 1
ATOM 1328 O O . SER A 1 163 ? 2.636 3.637 14.029 1.00 89.44 163 SER A O 1
ATOM 1330 N N . VAL A 1 164 ? 4.100 2.386 12.873 1.00 91.38 164 VAL A N 1
ATOM 1331 C CA . VAL A 1 164 ? 3.867 3.052 11.583 1.00 91.38 164 VAL A CA 1
ATOM 1332 C C . VAL A 1 164 ? 2.445 2.799 11.084 1.00 91.38 164 VAL A C 1
ATOM 1334 O O . VAL A 1 164 ? 1.801 3.739 10.623 1.00 91.38 164 VAL A O 1
ATOM 1337 N N . LEU A 1 165 ? 1.917 1.581 11.221 1.00 93.12 165 LEU A N 1
ATOM 1338 C CA . LEU A 1 165 ? 0.528 1.265 10.869 1.00 93.12 165 LEU A CA 1
ATOM 1339 C C . LEU A 1 165 ? -0.464 2.114 11.669 1.00 93.12 165 LEU A C 1
ATOM 1341 O O . LEU A 1 165 ? -1.351 2.734 11.079 1.00 93.12 165 LEU A O 1
ATOM 1345 N N . ALA A 1 166 ? -0.278 2.214 12.988 1.00 94.19 166 ALA A N 1
ATOM 1346 C CA . ALA A 1 166 ? -1.114 3.054 13.841 1.00 94.19 166 ALA A CA 1
ATOM 1347 C C . ALA A 1 166 ? -1.055 4.536 13.422 1.00 94.19 166 ALA A C 1
ATOM 1349 O O . ALA A 1 166 ? -2.085 5.210 13.378 1.00 94.19 166 ALA A O 1
ATOM 1350 N N . GLN A 1 167 ? 0.129 5.040 13.055 1.00 95.12 167 GLN A N 1
ATOM 1351 C CA . GLN A 1 167 ? 0.307 6.412 12.563 1.00 95.12 167 GLN A CA 1
ATOM 1352 C C . GLN A 1 167 ? -0.355 6.641 11.196 1.00 95.12 167 GLN A C 1
ATOM 1354 O O . GLN A 1 167 ? -0.979 7.684 10.990 1.00 95.12 167 GLN A O 1
ATOM 1359 N N . ILE A 1 168 ? -0.265 5.673 10.277 1.00 96.94 168 ILE A N 1
ATOM 1360 C CA . ILE A 1 168 ? -0.950 5.722 8.978 1.00 96.94 168 ILE A CA 1
ATOM 1361 C C . ILE A 1 168 ? -2.462 5.778 9.193 1.00 96.94 168 ILE A C 1
ATOM 1363 O O . ILE A 1 168 ? -3.115 6.658 8.637 1.00 96.94 168 ILE A O 1
ATOM 1367 N N . TRP A 1 169 ? -3.022 4.902 10.030 1.00 97.56 169 TRP A N 1
ATOM 1368 C CA . TRP A 1 169 ? -4.455 4.916 10.331 1.00 97.56 169 TRP A CA 1
ATOM 1369 C C . TRP A 1 169 ? -4.897 6.213 10.999 1.00 97.56 169 TRP A C 1
ATOM 1371 O O . TRP A 1 169 ? -5.891 6.798 10.577 1.00 97.56 169 TRP A O 1
ATOM 1381 N N . ALA A 1 170 ? -4.146 6.713 11.981 1.00 96.88 170 ALA A N 1
ATOM 1382 C CA . ALA A 1 170 ? -4.448 7.985 12.630 1.00 96.88 170 ALA A CA 1
ATOM 1383 C C . ALA A 1 170 ? -4.496 9.148 11.622 1.00 96.88 170 ALA A C 1
ATOM 1385 O O . ALA A 1 170 ? -5.451 9.928 11.619 1.00 96.88 170 ALA A O 1
ATOM 1386 N N . ALA A 1 171 ? -3.506 9.241 10.731 1.00 97.50 171 ALA A N 1
ATOM 1387 C CA . ALA A 1 171 ? -3.452 10.278 9.704 1.00 97.50 171 ALA A CA 1
ATOM 1388 C C . ALA A 1 171 ? -4.528 10.101 8.615 1.00 97.50 171 ALA A C 1
ATOM 1390 O O . ALA A 1 171 ? -5.093 11.088 8.134 1.00 97.50 171 ALA A O 1
ATOM 1391 N N . ALA A 1 172 ? -4.845 8.861 8.239 1.00 97.62 172 ALA A N 1
ATOM 1392 C CA . ALA A 1 172 ? -5.891 8.553 7.270 1.00 97.62 172 ALA A CA 1
ATOM 1393 C C . ALA A 1 172 ? -7.287 8.890 7.819 1.00 97.62 172 ALA A C 1
ATOM 1395 O O . ALA A 1 172 ? -8.083 9.495 7.108 1.00 97.62 172 ALA A O 1
ATOM 1396 N N . ILE A 1 173 ? -7.552 8.597 9.097 1.00 97.88 173 ILE A N 1
ATOM 1397 C CA . ILE A 1 173 ? -8.788 8.993 9.791 1.00 97.88 173 ILE A CA 1
ATOM 1398 C C . ILE A 1 173 ? -8.911 10.509 9.856 1.00 97.88 173 ILE A C 1
ATOM 1400 O O . ILE A 1 173 ? -9.980 11.047 9.593 1.00 97.88 173 ILE A O 1
ATOM 1404 N N . TRP A 1 174 ? -7.820 11.210 10.156 1.00 96.06 174 TRP A N 1
ATOM 1405 C CA . TRP A 1 174 ? -7.836 12.668 10.220 1.00 96.06 174 TRP A CA 1
ATOM 1406 C C . TRP A 1 174 ? -8.131 13.332 8.867 1.00 96.06 174 TRP A C 1
ATOM 1408 O O . TRP A 1 174 ? -8.825 14.343 8.808 1.00 96.06 174 TRP A O 1
ATOM 1418 N N . SER A 1 175 ? -7.588 12.783 7.780 1.00 95.50 175 SER A N 1
ATOM 1419 C CA . SER A 1 175 ? -7.687 13.381 6.441 1.00 95.50 175 SER A CA 1
ATOM 1420 C C . SER A 1 175 ? -8.885 12.893 5.624 1.00 95.50 175 SER A C 1
ATOM 1422 O O . SER A 1 175 ? -9.381 13.636 4.780 1.00 95.50 175 SER A O 1
ATOM 1424 N N . ASN A 1 176 ? -9.358 11.670 5.862 1.00 94.94 176 ASN A N 1
ATOM 1425 C CA . ASN A 1 176 ? -10.467 11.057 5.139 1.00 94.94 176 ASN A CA 1
ATOM 1426 C C . ASN A 1 176 ? -11.309 10.163 6.068 1.00 94.94 176 ASN A C 1
ATOM 1428 O O . ASN A 1 176 ? -11.412 8.946 5.891 1.00 94.94 176 ASN A O 1
ATOM 1432 N N . GLU A 1 177 ? -11.900 10.785 7.089 1.00 94.31 177 GLU A N 1
ATOM 1433 C CA . GLU A 1 177 ? -12.681 10.117 8.138 1.00 94.31 177 GLU A CA 1
ATOM 1434 C C . GLU A 1 177 ? -13.815 9.249 7.572 1.00 94.31 177 GLU A C 1
ATOM 1436 O O . GLU A 1 177 ? -13.989 8.106 7.996 1.00 94.31 177 GLU A O 1
ATOM 1441 N N . GLN A 1 178 ? -14.537 9.764 6.571 1.00 92.69 178 GLN A N 1
ATOM 1442 C CA . GLN A 1 178 ? -15.706 9.113 5.973 1.00 92.69 178 GLN A CA 1
ATOM 1443 C C . GLN A 1 178 ? -15.378 7.733 5.385 1.00 92.69 178 GLN A C 1
ATOM 1445 O O . GLN A 1 178 ? -16.176 6.805 5.509 1.00 92.69 178 GLN A O 1
ATOM 1450 N N . ASP A 1 179 ? -14.200 7.576 4.779 1.00 92.12 179 ASP A N 1
ATOM 1451 C CA . ASP A 1 179 ? -13.805 6.313 4.154 1.00 92.12 179 ASP A CA 1
ATOM 1452 C C . ASP A 1 179 ? -13.055 5.368 5.099 1.00 92.12 179 ASP A C 1
ATOM 1454 O O . ASP A 1 179 ? -12.896 4.189 4.767 1.00 92.12 179 ASP A O 1
ATOM 1458 N N . THR A 1 180 ? -12.581 5.842 6.252 1.00 96.81 180 THR A N 1
ATOM 1459 C CA . THR A 1 180 ? -11.594 5.112 7.067 1.00 96.81 180 THR A CA 1
ATOM 1460 C C . THR A 1 180 ? -12.081 4.763 8.465 1.00 96.81 180 THR A C 1
ATOM 1462 O O . THR A 1 180 ? -11.806 3.652 8.921 1.00 96.81 180 THR A O 1
ATOM 1465 N N . LEU A 1 181 ? -12.827 5.646 9.137 1.00 97.06 181 LEU A N 1
ATOM 1466 C CA . LEU A 1 181 ? -13.153 5.487 10.555 1.00 97.06 181 LEU A CA 1
ATOM 1467 C C . LEU A 1 181 ? -13.987 4.231 10.815 1.00 97.06 181 LEU A C 1
ATOM 1469 O O . LEU A 1 181 ? -13.606 3.413 11.646 1.00 97.06 181 LEU A O 1
ATOM 1473 N N . GLU A 1 182 ? -15.064 4.023 10.055 1.00 96.19 182 GLU A N 1
ATOM 1474 C CA . GLU A 1 182 ? -15.913 2.831 10.189 1.00 96.19 182 GLU A CA 1
ATOM 1475 C C . GLU A 1 182 ? -15.109 1.537 9.979 1.00 96.19 182 GLU A C 1
ATOM 1477 O O . GLU A 1 182 ? -15.217 0.590 10.759 1.00 96.19 182 GLU A O 1
ATOM 1482 N N . LYS A 1 183 ? -14.237 1.508 8.960 1.00 96.25 183 LYS A N 1
ATOM 1483 C CA . LYS A 1 183 ? -13.390 0.345 8.652 1.00 96.25 183 LYS A CA 1
ATOM 1484 C C . LYS A 1 183 ? -12.411 0.063 9.790 1.00 96.25 183 LYS A C 1
ATOM 1486 O O . LYS A 1 183 ? -12.255 -1.090 10.192 1.00 96.25 183 LYS A O 1
ATOM 1491 N N . TYR A 1 184 ? -11.791 1.108 10.332 1.00 96.75 184 TYR A N 1
ATOM 1492 C CA . TYR A 1 184 ? -10.866 0.996 11.453 1.00 96.75 184 TYR A CA 1
ATOM 1493 C C . TYR A 1 184 ? -11.568 0.493 12.719 1.00 96.75 184 TYR A C 1
ATOM 1495 O O . TYR A 1 184 ? -11.112 -0.472 13.334 1.00 96.75 184 TYR A O 1
ATOM 1503 N N . VAL A 1 185 ? -12.726 1.067 13.067 1.00 95.94 185 VAL A N 1
ATOM 1504 C CA . VAL A 1 185 ? -13.527 0.630 14.222 1.00 95.94 185 VAL A CA 1
ATOM 1505 C C . VAL A 1 185 ? -13.984 -0.818 14.056 1.00 95.94 185 VAL A C 1
ATOM 1507 O O . VAL A 1 185 ? -13.891 -1.600 15.002 1.00 95.94 185 VAL A O 1
ATOM 1510 N N . LEU A 1 186 ? -14.413 -1.220 12.859 1.00 95.19 186 LEU A N 1
ATOM 1511 C CA . LEU A 1 186 ? -14.802 -2.602 12.587 1.00 95.19 186 LEU A CA 1
ATOM 1512 C C . LEU A 1 186 ? -13.648 -3.582 12.840 1.00 95.19 186 LEU A C 1
ATOM 1514 O O . LEU A 1 186 ? -13.850 -4.617 13.480 1.00 95.19 186 LEU A O 1
ATOM 1518 N N . MET A 1 187 ? -12.437 -3.254 12.380 1.00 95.38 187 MET A N 1
ATOM 1519 C CA . MET A 1 187 ? -11.251 -4.075 12.638 1.00 95.38 187 MET A CA 1
ATOM 1520 C C . MET A 1 187 ? -10.915 -4.132 14.128 1.00 95.38 187 MET A C 1
ATOM 1522 O O . MET A 1 187 ? -10.677 -5.223 14.650 1.00 95.38 187 MET A O 1
ATOM 1526 N N . LEU A 1 188 ? -10.967 -2.997 14.831 1.00 94.62 188 LEU A N 1
ATOM 1527 C CA . LEU A 1 188 ? -10.731 -2.932 16.274 1.00 94.62 188 LEU A CA 1
ATOM 1528 C C . LEU A 1 188 ? -11.734 -3.765 17.074 1.00 94.62 188 LEU A C 1
ATOM 1530 O O . LEU A 1 188 ? -11.370 -4.349 18.092 1.00 94.62 188 LEU A O 1
ATOM 1534 N N . ARG A 1 189 ? -12.984 -3.851 16.621 1.00 92.38 189 ARG A N 1
ATOM 1535 C CA . ARG A 1 189 ? -14.015 -4.661 17.278 1.00 92.38 189 ARG A CA 1
ATOM 1536 C C . ARG A 1 189 ? -13.855 -6.157 17.014 1.00 92.38 189 ARG A C 1
ATOM 1538 O O . ARG A 1 189 ? -14.167 -6.953 17.893 1.00 92.38 189 ARG A O 1
ATOM 1545 N N . ARG A 1 190 ? -13.374 -6.549 15.830 1.00 91.44 190 ARG A N 1
ATOM 1546 C CA . ARG A 1 190 ? -13.189 -7.966 15.465 1.00 91.44 190 ARG A CA 1
ATOM 1547 C C . ARG A 1 190 ? -11.861 -8.547 15.947 1.00 91.44 190 ARG A C 1
ATOM 1549 O O . ARG A 1 190 ? -11.811 -9.724 16.267 1.00 91.44 190 ARG A O 1
ATOM 1556 N N . GLN A 1 191 ? -10.795 -7.743 16.011 1.00 87.44 191 GLN A N 1
ATOM 1557 C CA . GLN A 1 191 ? -9.435 -8.169 16.397 1.00 87.44 191 GLN A CA 1
ATOM 1558 C C . GLN A 1 191 ? -8.820 -9.282 15.519 1.00 87.44 191 GLN A C 1
ATOM 1560 O O . GLN A 1 191 ? -7.837 -9.921 15.897 1.00 87.44 191 GLN A O 1
ATOM 1565 N N . GLU A 1 192 ? -9.361 -9.485 14.317 1.00 87.94 192 GLU A N 1
ATOM 1566 C CA . GLU A 1 192 ? -8.934 -10.522 13.364 1.00 87.94 192 GLU A CA 1
ATOM 1567 C C . GLU A 1 192 ? -7.835 -10.045 12.400 1.00 87.94 192 GLU A C 1
ATOM 1569 O O . GLU A 1 192 ? -7.223 -10.851 11.703 1.00 87.94 192 GLU A O 1
ATOM 1574 N N . ALA A 1 193 ? -7.594 -8.735 12.343 1.00 91.94 193 ALA A N 1
ATOM 1575 C CA . ALA A 1 193 ? -6.738 -8.086 11.359 1.00 91.94 193 ALA A CA 1
ATOM 1576 C C . ALA A 1 193 ? -5.375 -7.711 11.956 1.00 91.94 193 ALA A C 1
ATOM 1578 O O . ALA A 1 193 ? -5.312 -7.222 13.086 1.00 91.94 193 ALA A O 1
ATOM 1579 N N . ALA A 1 194 ? -4.293 -7.903 11.194 1.00 91.06 194 ALA A N 1
ATOM 1580 C CA . ALA A 1 194 ? -2.960 -7.428 11.586 1.00 91.06 194 ALA A CA 1
ATOM 1581 C C . ALA A 1 194 ? -2.872 -5.890 11.615 1.00 91.06 194 ALA A C 1
ATOM 1583 O O . ALA A 1 194 ? -2.078 -5.329 12.359 1.00 91.06 194 ALA A O 1
ATOM 1584 N N . ASP A 1 195 ? -3.740 -5.218 10.856 1.00 92.50 195 ASP A N 1
ATOM 1585 C CA . ASP A 1 195 ? -3.845 -3.761 10.711 1.00 92.50 195 ASP A CA 1
ATOM 1586 C C . ASP A 1 195 ? -4.023 -3.022 12.046 1.00 92.50 195 ASP A C 1
ATOM 1588 O O . ASP A 1 195 ? -3.678 -1.848 12.152 1.00 92.50 195 ASP A O 1
ATOM 1592 N N . VAL A 1 196 ? -4.594 -3.703 13.042 1.00 92.31 196 VAL A N 1
ATOM 1593 C CA . VAL A 1 196 ? -4.926 -3.153 14.364 1.00 92.31 196 VAL A CA 1
ATOM 1594 C C . VAL A 1 196 ? -4.254 -3.922 15.502 1.00 92.31 196 VAL A C 1
ATOM 1596 O O . VAL A 1 196 ? -4.648 -3.777 16.664 1.00 92.31 196 VAL A O 1
ATOM 1599 N N . ASP A 1 197 ? -3.265 -4.763 15.197 1.00 88.31 197 ASP A N 1
ATOM 1600 C CA . ASP A 1 197 ? -2.546 -5.511 16.224 1.00 88.31 197 ASP A CA 1
ATOM 1601 C C . ASP A 1 197 ? -1.802 -4.549 17.162 1.00 88.31 197 ASP A C 1
ATOM 1603 O O . ASP A 1 197 ? -1.272 -3.534 16.719 1.00 88.31 197 ASP A O 1
ATOM 1607 N N . GLN A 1 198 ? -1.804 -4.837 18.467 1.00 86.94 198 GLN A N 1
ATOM 1608 C CA . GLN A 1 198 ? -1.158 -4.003 19.497 1.00 86.94 198 GLN A CA 1
ATOM 1609 C C . GLN A 1 198 ? -1.572 -2.514 19.476 1.00 86.94 198 GLN A C 1
ATOM 1611 O O . GLN A 1 198 ? -0.807 -1.625 19.870 1.00 86.94 198 GLN A O 1
ATOM 1616 N N . THR A 1 199 ? -2.793 -2.212 19.024 1.00 86.81 199 THR A N 1
ATOM 1617 C CA . THR A 1 199 ? -3.295 -0.832 18.955 1.00 86.81 199 THR A CA 1
ATOM 1618 C C . THR A 1 199 ? -3.251 -0.122 20.315 1.00 86.81 199 THR A C 1
ATOM 1620 O O . THR A 1 199 ? -2.999 1.080 20.369 1.00 86.81 199 THR A O 1
ATOM 1623 N N . GLU A 1 200 ? -3.438 -0.833 21.426 1.00 90.25 200 GLU A N 1
ATOM 1624 C CA . GLU A 1 200 ? -3.380 -0.290 22.789 1.00 90.25 200 GLU A CA 1
ATOM 1625 C C . GLU A 1 200 ? -2.057 0.421 23.116 1.00 90.25 200 GLU A C 1
ATOM 1627 O O . GLU A 1 200 ? -2.029 1.402 23.869 1.00 90.25 200 GLU A O 1
ATOM 1632 N N . ALA A 1 201 ? -0.955 -0.020 22.507 1.00 91.06 201 ALA A N 1
ATOM 1633 C CA . ALA A 1 201 ? 0.348 0.591 22.711 1.00 91.06 201 ALA A CA 1
ATOM 1634 C C . ALA A 1 201 ? 0.485 1.918 21.943 1.00 91.06 201 ALA A C 1
ATOM 1636 O O . ALA A 1 201 ? 1.054 2.877 22.480 1.00 91.06 201 ALA A O 1
ATOM 1637 N N . TYR A 1 202 ? -0.079 2.000 20.733 1.00 92.31 202 TYR A N 1
ATOM 1638 C CA . TYR A 1 202 ? 0.250 3.039 19.748 1.00 92.31 202 TYR A CA 1
ATOM 1639 C C . TYR A 1 202 ? -0.909 3.971 19.359 1.00 92.31 202 TYR A C 1
ATOM 1641 O O . TYR A 1 202 ? -0.676 4.961 18.666 1.00 92.31 202 TYR A O 1
ATOM 1649 N N . MET A 1 203 ? -2.142 3.715 19.811 1.00 94.50 203 MET A N 1
ATOM 1650 C CA . MET A 1 203 ? -3.273 4.615 19.566 1.00 94.50 203 MET A CA 1
ATOM 1651 C C . MET A 1 203 ? -3.028 5.986 20.213 1.00 94.50 203 MET A C 1
ATOM 1653 O O . MET A 1 203 ? -2.656 6.085 21.385 1.00 94.50 203 MET A O 1
ATOM 1657 N N . SER A 1 204 ? -3.256 7.050 19.439 1.00 93.94 204 SER A N 1
ATOM 1658 C CA . SER A 1 204 ? -3.194 8.432 19.926 1.00 93.94 204 SER A CA 1
ATOM 1659 C C . SER A 1 204 ? -4.496 8.853 20.618 1.00 93.94 204 SER A C 1
ATOM 1661 O O . SER A 1 204 ? -5.560 8.332 20.285 1.00 93.94 204 SER A O 1
ATOM 1663 N N . ASP A 1 205 ? -4.433 9.846 21.512 1.00 95.38 205 ASP A N 1
ATOM 1664 C CA . ASP A 1 205 ? -5.612 10.440 22.174 1.00 95.38 205 ASP A CA 1
ATOM 1665 C C . ASP A 1 205 ? -6.659 10.931 21.158 1.00 95.38 205 ASP A C 1
ATOM 1667 O O . ASP A 1 205 ? -7.843 10.612 21.248 1.00 95.38 205 ASP A O 1
ATOM 1671 N N . ALA A 1 206 ? -6.219 11.640 20.114 1.00 95.69 206 ALA A N 1
ATOM 1672 C CA . ALA A 1 206 ? -7.113 12.137 19.070 1.00 95.69 206 ALA A CA 1
ATOM 1673 C C . ALA A 1 206 ? -7.828 10.999 18.317 1.00 95.69 206 ALA A C 1
ATOM 1675 O O . ALA A 1 206 ? -9.029 11.082 18.057 1.00 95.69 206 ALA A O 1
ATOM 1676 N N . THR A 1 207 ? -7.112 9.917 17.995 1.00 96.81 207 THR A N 1
ATOM 1677 C CA . THR A 1 207 ? -7.709 8.735 17.356 1.00 96.81 207 THR A CA 1
ATOM 1678 C C . THR A 1 207 ? -8.670 8.015 18.301 1.00 96.81 207 THR A C 1
ATOM 1680 O O . THR A 1 207 ? -9.755 7.629 17.873 1.00 96.81 207 THR A O 1
ATOM 1683 N N . ALA A 1 208 ? -8.311 7.870 19.580 1.00 96.75 208 ALA A N 1
ATOM 1684 C CA . ALA A 1 208 ? -9.158 7.249 20.595 1.00 96.75 208 ALA A CA 1
ATOM 1685 C C . ALA A 1 208 ? -10.486 8.001 20.755 1.00 96.75 208 ALA A C 1
ATOM 1687 O O . ALA A 1 208 ? -11.548 7.381 20.732 1.00 96.75 208 ALA A O 1
ATOM 1688 N N . LYS A 1 209 ? -10.440 9.338 20.808 1.00 96.31 209 LYS A N 1
ATOM 1689 C CA . LYS A 1 209 ? -11.634 10.196 20.836 1.00 96.31 209 LYS A CA 1
ATOM 1690 C C . LYS A 1 209 ? -12.533 9.971 19.626 1.00 96.31 209 LYS A C 1
ATOM 1692 O O . LYS A 1 209 ? -13.723 9.747 19.805 1.00 96.31 209 LYS A O 1
ATOM 1697 N N . LYS A 1 210 ? -11.971 9.932 18.415 1.00 97.00 210 LYS A N 1
ATOM 1698 C CA . LYS A 1 210 ? -12.734 9.656 17.184 1.00 97.00 210 LYS A CA 1
ATOM 1699 C C . LYS A 1 210 ? -13.394 8.279 17.189 1.00 97.00 210 LYS A C 1
ATOM 1701 O O . LYS A 1 210 ? -14.556 8.146 16.816 1.00 97.00 210 LYS A O 1
ATOM 1706 N N . VAL A 1 211 ? -12.673 7.256 17.644 1.00 96.44 211 VAL A N 1
ATOM 1707 C CA . VAL A 1 211 ? -13.219 5.901 17.801 1.00 96.44 211 VAL A CA 1
ATOM 1708 C C . VAL A 1 211 ? -14.358 5.893 18.823 1.00 96.44 211 VAL A C 1
ATOM 1710 O O . VAL A 1 211 ? -15.411 5.320 18.553 1.00 96.44 211 VAL A O 1
ATOM 1713 N N . TRP A 1 212 ? -14.181 6.555 19.967 1.00 95.31 212 TRP A N 1
ATOM 1714 C CA . TRP A 1 212 ? -15.212 6.656 20.999 1.00 95.31 212 TRP A CA 1
ATOM 1715 C C . TRP A 1 212 ? -16.461 7.393 20.509 1.00 95.31 212 TRP A C 1
ATOM 1717 O O . TRP A 1 212 ? -17.573 6.892 20.666 1.00 95.31 212 TRP A O 1
ATOM 1727 N N . GLU A 1 213 ? -16.286 8.547 19.866 1.00 94.56 213 GLU A N 1
ATOM 1728 C CA . GLU A 1 213 ? -17.371 9.314 19.249 1.00 94.56 213 GLU A CA 1
ATOM 1729 C C . GLU A 1 213 ? -18.157 8.451 18.259 1.00 94.56 213 GLU A C 1
ATOM 1731 O O . GLU A 1 213 ? -19.385 8.424 18.308 1.00 94.56 213 GLU A O 1
ATOM 1736 N N . HIS A 1 214 ? -17.467 7.676 17.419 1.00 94.75 214 HIS A N 1
ATOM 1737 C CA . HIS A 1 214 ? -18.107 6.767 16.473 1.00 94.75 214 HIS A CA 1
ATOM 1738 C C . HIS A 1 214 ? -18.910 5.655 17.164 1.00 94.75 214 HIS A C 1
ATOM 1740 O O . HIS A 1 214 ? -20.041 5.383 16.766 1.00 94.75 214 HIS A O 1
ATOM 1746 N N . LEU A 1 215 ? -18.371 5.044 18.224 1.00 93.12 215 LEU A N 1
ATOM 1747 C CA . LEU A 1 215 ? -19.083 4.030 19.013 1.00 93.12 215 LEU A CA 1
ATOM 1748 C C . LEU A 1 215 ? -20.358 4.593 19.658 1.00 93.12 215 LEU A C 1
ATOM 1750 O O . LEU A 1 215 ? -21.398 3.936 19.648 1.00 93.12 215 LEU A O 1
ATOM 1754 N N . VAL A 1 216 ? -20.301 5.819 20.185 1.00 91.62 216 VAL A N 1
ATOM 1755 C CA . VAL A 1 216 ? -21.474 6.502 20.754 1.00 91.62 216 VAL A CA 1
ATOM 1756 C C . VAL A 1 216 ? -22.475 6.899 19.667 1.00 91.62 216 VAL A C 1
ATOM 1758 O O . VAL A 1 216 ? -23.676 6.867 19.912 1.00 91.62 216 VAL A O 1
ATOM 1761 N N . MET A 1 217 ? -22.016 7.259 18.465 1.00 91.12 217 MET A N 1
ATOM 1762 C CA . MET A 1 217 ? -22.911 7.570 17.347 1.00 91.12 217 MET A CA 1
ATOM 1763 C C . MET A 1 217 ? -23.675 6.343 16.839 1.00 91.12 217 MET A C 1
ATOM 1765 O O . MET A 1 217 ? -24.848 6.477 16.500 1.00 91.12 217 MET A O 1
ATOM 1769 N N . ILE A 1 218 ? -23.038 5.166 16.791 1.00 88.62 218 ILE A N 1
ATOM 1770 C CA . ILE A 1 218 ? -23.707 3.913 16.400 1.00 88.62 218 ILE A CA 1
ATOM 1771 C C . ILE A 1 218 ? -24.798 3.539 17.418 1.00 88.62 218 ILE A C 1
ATOM 1773 O O . ILE A 1 218 ? -25.873 3.093 17.024 1.00 88.62 218 ILE A O 1
ATOM 1777 N N . ASP A 1 219 ? -24.557 3.776 18.710 1.00 87.88 219 ASP A N 1
ATOM 1778 C CA . ASP A 1 219 ? -25.556 3.647 19.778 1.00 87.88 219 ASP A CA 1
ATOM 1779 C C . ASP A 1 219 ? -26.252 4.994 20.059 1.00 87.88 219 ASP A C 1
ATOM 1781 O O . ASP A 1 219 ? -26.191 5.557 21.157 1.00 87.88 219 ASP A O 1
ATOM 1785 N N . SER A 1 220 ? -26.932 5.548 19.050 1.00 80.50 220 SER A N 1
ATOM 1786 C CA . SER A 1 220 ? -27.565 6.873 19.151 1.00 80.50 220 SER A CA 1
ATOM 1787 C C . SER A 1 220 ? -28.628 6.967 20.253 1.00 80.50 220 SER A C 1
ATOM 1789 O O . SER A 1 220 ? -28.884 8.044 20.793 1.00 80.50 220 SER A O 1
ATOM 1791 N N . GLU A 1 221 ? -29.251 5.839 20.598 1.00 84.88 221 GLU A N 1
ATOM 1792 C CA . GLU A 1 221 ? -30.257 5.737 21.660 1.00 84.88 221 GLU A CA 1
ATOM 1793 C C . GLU A 1 221 ? -29.630 5.597 23.056 1.00 84.88 221 GLU A C 1
ATOM 1795 O O . GLU A 1 221 ? -30.350 5.601 24.058 1.00 84.88 221 GLU A O 1
ATOM 1800 N N . LYS A 1 222 ? -28.292 5.522 23.137 1.00 83.19 222 LYS A N 1
ATOM 1801 C CA . LYS A 1 222 ? -27.515 5.334 24.365 1.00 83.19 222 LYS A CA 1
ATOM 1802 C C . LYS A 1 222 ? -28.019 4.136 25.164 1.00 83.19 222 LYS A C 1
ATOM 1804 O O . LYS A 1 222 ? -28.116 4.213 26.395 1.00 83.19 222 LYS A O 1
ATOM 1809 N N . LYS A 1 223 ? -28.372 3.048 24.488 1.00 88.19 223 LYS A N 1
ATOM 1810 C CA . LYS A 1 223 ? -28.846 1.818 25.123 1.00 88.19 223 LYS A CA 1
ATOM 1811 C C . LYS A 1 223 ? -27.688 0.999 25.653 1.00 88.19 223 LYS A C 1
ATOM 1813 O O . LYS A 1 223 ? -27.818 0.426 26.732 1.00 88.19 223 LYS A O 1
ATOM 1818 N N . SER A 1 224 ? -26.553 1.020 24.970 1.00 90.94 224 SER A N 1
ATOM 1819 C CA . SER A 1 224 ? -25.388 0.239 25.336 1.00 90.94 224 SER A CA 1
ATOM 1820 C C . SER A 1 224 ? -24.639 0.834 26.532 1.00 90.94 224 SER A C 1
ATOM 1822 O O . SER A 1 224 ? -24.619 2.048 26.803 1.00 90.94 224 SER A O 1
ATOM 1824 N N . PHE A 1 225 ? -24.000 -0.056 27.279 1.00 90.31 225 PHE A N 1
ATOM 1825 C CA . PHE A 1 225 ? -22.940 0.240 28.224 1.00 90.31 225 PHE A CA 1
ATOM 1826 C C . PHE A 1 225 ? -21.726 -0.605 27.855 1.00 90.31 225 PHE A C 1
ATOM 1828 O O . PHE A 1 225 ? -21.740 -1.829 27.998 1.00 90.31 225 PHE A O 1
ATOM 1835 N N . TYR A 1 226 ? -20.677 0.061 27.385 1.00 90.62 226 TYR A N 1
ATOM 1836 C CA . TYR A 1 226 ? -19.445 -0.606 26.998 1.00 90.62 226 TYR A CA 1
ATOM 1837 C C . TYR A 1 226 ? -18.664 -1.073 28.229 1.00 90.62 226 TYR A C 1
ATOM 1839 O O . TYR A 1 226 ? -18.445 -0.289 29.154 1.00 90.62 226 TYR A O 1
ATOM 1847 N N . HIS A 1 227 ? -18.219 -2.328 28.230 1.00 88.50 227 HIS A N 1
ATOM 1848 C CA . HIS A 1 227 ? -17.415 -2.896 29.315 1.00 88.50 227 HIS A CA 1
ATOM 1849 C C . HIS A 1 227 ? -16.312 -3.826 28.793 1.00 88.50 227 HIS A C 1
ATOM 1851 O O . HIS A 1 227 ? -16.308 -4.222 27.623 1.00 88.50 227 HIS A O 1
ATOM 1857 N N . ASP A 1 228 ? -15.367 -4.181 29.667 1.00 86.62 228 ASP A N 1
ATOM 1858 C CA . ASP A 1 228 ? -14.308 -5.135 29.340 1.00 86.62 228 ASP A CA 1
ATOM 1859 C C . ASP A 1 228 ? -14.639 -6.572 29.745 1.00 86.62 228 ASP A C 1
ATOM 1861 O O . ASP A 1 228 ? -15.655 -6.875 30.371 1.00 86.62 228 ASP A O 1
ATOM 1865 N N . ARG A 1 229 ? -13.748 -7.491 29.363 1.00 80.75 229 ARG A N 1
ATOM 1866 C CA . ARG A 1 229 ? -13.871 -8.914 29.695 1.00 80.75 229 ARG A CA 1
ATOM 1867 C C . ARG A 1 229 ? -13.445 -9.246 31.130 1.00 80.75 229 ARG A C 1
ATOM 1869 O O . ARG A 1 229 ? -13.724 -10.351 31.585 1.00 80.75 229 ARG A O 1
ATOM 1876 N N . ARG A 1 230 ? -12.719 -8.361 31.822 1.00 79.38 230 ARG A N 1
ATOM 1877 C CA . ARG A 1 230 ? -12.015 -8.701 33.072 1.00 79.38 230 ARG A CA 1
ATOM 1878 C C . ARG A 1 230 ? -12.989 -8.983 34.214 1.00 79.38 230 ARG A C 1
ATOM 1880 O O . ARG A 1 230 ? -12.708 -9.868 35.017 1.00 79.38 230 ARG A O 1
ATOM 1887 N N . ASN A 1 231 ? -14.134 -8.301 34.237 1.00 69.62 231 ASN A N 1
ATOM 1888 C CA . ASN A 1 231 ? -15.138 -8.435 35.299 1.00 69.62 231 ASN A CA 1
ATOM 1889 C C . ASN A 1 231 ? -16.452 -9.126 34.872 1.00 69.62 231 ASN A C 1
ATOM 1891 O O . ASN A 1 231 ? -17.316 -9.349 35.721 1.00 69.62 231 ASN A O 1
ATOM 1895 N N . GLY A 1 232 ? -16.562 -9.553 33.606 1.00 71.56 232 GLY A N 1
ATOM 1896 C CA . GLY A 1 232 ? -17.541 -10.533 33.106 1.00 71.56 232 GLY A CA 1
ATOM 1897 C C . GLY A 1 232 ? -18.976 -10.398 33.639 1.00 71.56 232 GLY A C 1
ATOM 1898 O O . GLY A 1 232 ? -19.560 -9.317 33.622 1.00 71.56 232 GLY A O 1
ATOM 1899 N N . ASP A 1 233 ? -19.534 -11.521 34.111 1.00 74.00 233 ASP A N 1
ATOM 1900 C CA . ASP A 1 233 ? -20.943 -11.679 34.516 1.00 74.00 233 ASP A CA 1
ATOM 1901 C C . ASP A 1 233 ? -21.406 -10.689 35.599 1.00 74.00 233 ASP A C 1
ATOM 1903 O O . ASP A 1 233 ? -22.574 -10.303 35.624 1.00 74.00 233 ASP A O 1
ATOM 1907 N N . LYS A 1 234 ? -20.495 -10.232 36.473 1.00 79.69 234 LYS A N 1
ATOM 1908 C CA . LYS A 1 234 ? -20.823 -9.253 37.523 1.00 79.69 234 LYS A CA 1
ATOM 1909 C C . LYS A 1 234 ? -21.138 -7.881 36.939 1.00 79.69 234 LYS A C 1
ATOM 1911 O O . LYS A 1 234 ? -22.086 -7.234 37.380 1.00 79.69 234 LYS A O 1
ATOM 1916 N N . ASP A 1 235 ? -20.362 -7.450 35.948 1.00 82.81 235 ASP A N 1
ATOM 1917 C CA . ASP A 1 235 ? -20.610 -6.180 35.270 1.00 82.81 235 ASP A CA 1
ATOM 1918 C C . ASP A 1 235 ? -21.925 -6.255 34.490 1.00 82.81 235 ASP A C 1
ATOM 1920 O O . ASP A 1 235 ? -22.722 -5.325 34.560 1.00 82.81 235 ASP A O 1
ATOM 1924 N N . ILE A 1 236 ? -22.206 -7.387 33.834 1.00 88.06 236 ILE A N 1
ATOM 1925 C CA . ILE A 1 236 ? -23.464 -7.624 33.105 1.00 88.06 236 ILE A CA 1
ATOM 1926 C C . ILE A 1 236 ? -24.678 -7.457 34.026 1.00 88.06 236 ILE A C 1
ATOM 1928 O O . ILE A 1 236 ? -25.597 -6.701 33.699 1.00 88.06 236 ILE A O 1
ATOM 1932 N N . GLU A 1 237 ? -24.675 -8.116 35.189 1.00 87.94 237 GLU A N 1
ATOM 1933 C CA . GLU A 1 237 ? -25.787 -8.044 36.140 1.00 87.94 237 GLU A CA 1
ATOM 1934 C C . GLU A 1 237 ? -25.996 -6.613 36.654 1.00 87.94 237 GLU A C 1
ATOM 1936 O O . GLU A 1 237 ? -27.127 -6.121 36.684 1.00 87.94 237 GLU A O 1
ATOM 1941 N N . ILE A 1 238 ? -24.919 -5.905 37.007 1.00 88.94 238 ILE A N 1
ATOM 1942 C CA . ILE A 1 238 ? -24.986 -4.514 37.479 1.00 88.94 238 ILE A CA 1
ATOM 1943 C C . ILE A 1 238 ? -25.487 -3.582 36.368 1.00 88.94 238 ILE A C 1
ATOM 1945 O O . ILE A 1 238 ? -26.362 -2.746 36.612 1.00 88.94 238 ILE A O 1
ATOM 1949 N N . ILE A 1 239 ? -24.978 -3.725 35.144 1.00 90.06 239 ILE A N 1
ATOM 1950 C CA . ILE A 1 239 ? -25.371 -2.902 33.993 1.00 90.06 239 ILE A CA 1
ATOM 1951 C C . ILE A 1 239 ? -26.872 -3.051 33.715 1.00 90.06 239 ILE A C 1
ATOM 1953 O O . ILE A 1 239 ? -27.581 -2.051 33.569 1.00 90.06 239 ILE A O 1
ATOM 1957 N N . GLN A 1 240 ? -27.381 -4.282 33.702 1.00 91.69 240 GLN A N 1
ATOM 1958 C CA . GLN A 1 240 ? -28.790 -4.545 33.419 1.00 91.69 240 GLN A CA 1
ATOM 1959 C C . GLN A 1 240 ? -29.701 -4.118 34.578 1.00 91.69 240 GLN A C 1
ATOM 1961 O O . GLN A 1 240 ? -30.700 -3.431 34.358 1.00 91.69 240 GLN A O 1
ATOM 1966 N N . SER A 1 241 ? -29.356 -4.488 35.816 1.00 91.25 241 SER A N 1
ATOM 1967 C CA . SER A 1 241 ? -30.202 -4.248 36.994 1.00 91.25 241 SER A CA 1
ATOM 1968 C C . SER A 1 241 ? -30.182 -2.795 37.474 1.00 91.25 241 SER A C 1
ATOM 1970 O O . SER A 1 241 ? -31.227 -2.246 37.828 1.00 91.25 241 SER A O 1
ATOM 1972 N N . SER A 1 242 ? -29.007 -2.162 37.479 1.00 91.31 242 SER A N 1
ATOM 1973 C CA . SER A 1 242 ? -28.793 -0.848 38.093 1.00 91.31 242 SER A CA 1
ATOM 1974 C C . SER A 1 242 ? -28.787 0.277 37.063 1.00 91.31 242 SER A C 1
ATOM 1976 O O . SER A 1 242 ? -29.409 1.314 37.290 1.00 91.31 242 SER A O 1
ATOM 1978 N N . LEU A 1 243 ? -28.114 0.083 35.921 1.00 88.38 243 LEU A N 1
ATOM 1979 C CA . LEU A 1 243 ? -27.997 1.117 34.883 1.00 88.38 243 LEU A CA 1
ATOM 1980 C C . LEU A 1 243 ? -29.126 1.063 33.848 1.00 88.38 243 LEU A C 1
ATOM 1982 O O . LEU A 1 243 ? -29.299 2.031 33.107 1.00 88.38 243 LEU A O 1
ATOM 1986 N N . LYS A 1 244 ? -29.902 -0.032 33.812 1.00 90.94 244 LYS A N 1
ATOM 1987 C CA . LYS A 1 244 ? -30.982 -0.278 32.838 1.00 90.94 244 LYS A CA 1
ATOM 1988 C C . LYS A 1 244 ? -30.505 -0.109 31.390 1.00 90.94 244 LYS A C 1
ATOM 1990 O O . LYS A 1 244 ? -31.211 0.460 30.558 1.00 90.94 244 LYS A O 1
ATOM 1995 N N . LYS A 1 245 ? -29.284 -0.575 31.122 1.00 91.69 245 LYS A N 1
ATOM 1996 C CA . LYS A 1 245 ? -28.609 -0.520 29.822 1.00 91.69 245 LYS A CA 1
ATOM 1997 C C . LYS A 1 245 ? -28.290 -1.926 29.321 1.00 91.69 245 LYS A C 1
ATOM 1999 O O . LYS A 1 245 ? -28.284 -2.886 30.090 1.00 91.69 245 LYS A O 1
ATOM 2004 N N . GLU A 1 246 ? -28.014 -2.034 28.031 1.00 91.75 246 GLU A N 1
ATOM 2005 C CA . GLU A 1 246 ? -27.563 -3.260 27.381 1.00 91.75 246 GLU A CA 1
ATOM 2006 C C . GLU A 1 246 ? -26.035 -3.375 27.517 1.00 91.75 246 GLU A C 1
ATOM 2008 O O . GLU A 1 246 ? -25.313 -2.466 27.110 1.00 91.75 246 GLU A O 1
ATOM 2013 N N . PRO A 1 247 ? -25.499 -4.441 28.129 1.00 91.25 247 PRO A N 1
ATOM 2014 C CA . PRO A 1 247 ? -24.057 -4.617 28.240 1.00 91.25 247 PRO A CA 1
ATOM 2015 C C . PRO A 1 247 ? -23.462 -4.949 26.870 1.00 91.25 247 PRO A C 1
ATOM 2017 O O . PRO A 1 247 ? -23.869 -5.912 26.221 1.00 91.25 247 PRO A O 1
ATOM 2020 N N . GLU A 1 248 ? -22.474 -4.164 26.446 1.00 91.00 248 GLU A N 1
ATOM 2021 C CA . GLU A 1 248 ? -21.763 -4.368 25.190 1.00 91.00 248 GLU A CA 1
ATOM 2022 C C . GLU A 1 248 ? -20.268 -4.559 25.449 1.00 91.00 248 GLU A C 1
ATOM 2024 O O . GLU A 1 248 ? -19.539 -3.639 25.821 1.00 91.00 248 GLU A O 1
ATOM 2029 N N . GLN A 1 249 ? -19.791 -5.784 25.256 1.00 90.25 249 GLN A N 1
ATOM 2030 C CA . GLN A 1 249 ? -18.407 -6.114 25.553 1.00 90.25 249 GLN A CA 1
ATOM 2031 C C . GLN A 1 249 ? -17.469 -5.648 24.430 1.00 90.25 249 GLN A C 1
ATOM 2033 O O . GLN A 1 249 ? -17.617 -6.050 23.273 1.00 90.25 249 GLN A O 1
ATOM 2038 N N . LEU A 1 250 ? -16.445 -4.865 24.782 1.00 91.25 250 LEU A N 1
ATOM 2039 C CA . LEU A 1 250 ? -15.365 -4.495 23.867 1.00 91.25 250 LEU A CA 1
ATOM 2040 C C . LEU A 1 250 ? -14.166 -5.453 23.993 1.00 91.25 250 LEU A C 1
ATOM 2042 O O . LEU A 1 250 ? -13.886 -5.972 25.082 1.00 91.25 250 LEU A O 1
ATOM 2046 N N . PRO A 1 251 ? -13.413 -5.693 22.901 1.00 91.44 251 PRO A N 1
ATOM 2047 C CA . PRO A 1 251 ? -12.147 -6.410 22.986 1.00 91.44 251 PRO A CA 1
ATOM 2048 C C . PRO A 1 251 ? -11.146 -5.692 23.896 1.00 91.44 251 PRO A C 1
ATOM 2050 O O . PRO A 1 251 ? -11.113 -4.464 23.938 1.00 91.44 251 PRO A O 1
ATOM 2053 N N . GLY A 1 252 ? -10.299 -6.462 24.588 1.00 89.56 252 GLY A N 1
ATOM 2054 C CA . GLY A 1 252 ? -9.370 -5.928 25.593 1.00 89.56 252 GLY A CA 1
ATOM 2055 C C . GLY A 1 252 ? -8.434 -4.843 25.055 1.00 89.56 252 GLY A C 1
ATOM 2056 O O . GLY A 1 252 ? -8.338 -3.785 25.658 1.00 89.56 252 GLY A O 1
ATOM 2057 N N . SER A 1 253 ? -7.833 -5.057 23.884 1.00 89.88 253 SER A N 1
ATOM 2058 C CA . SER A 1 253 ? -6.958 -4.077 23.220 1.00 89.88 253 SER A CA 1
ATOM 2059 C C . SER A 1 253 ? -7.678 -2.769 22.883 1.00 89.88 253 SER A C 1
ATOM 2061 O O . SER A 1 253 ? -7.149 -1.691 23.137 1.00 89.88 253 SER A O 1
ATOM 2063 N N . LEU A 1 254 ? -8.912 -2.832 22.369 1.00 93.12 254 LEU A N 1
ATOM 2064 C CA . LEU A 1 254 ? -9.720 -1.636 22.118 1.00 93.12 254 LEU A CA 1
ATOM 2065 C C . LEU A 1 254 ? -10.077 -0.920 23.428 1.00 93.12 254 LEU A C 1
ATOM 2067 O O . LEU A 1 254 ? -9.932 0.294 23.529 1.00 93.12 254 LEU A O 1
ATOM 2071 N N . TRP A 1 255 ? -10.519 -1.665 24.440 1.00 93.00 255 TRP A N 1
ATOM 2072 C CA . TRP A 1 255 ? -10.871 -1.099 25.740 1.00 93.00 255 TRP A CA 1
ATOM 2073 C C . TRP A 1 255 ? -9.678 -0.424 26.426 1.00 93.00 255 TRP A C 1
ATOM 2075 O O . TRP A 1 255 ? -9.797 0.705 26.900 1.00 93.00 255 TRP A O 1
ATOM 2085 N N . ASP A 1 256 ? -8.524 -1.090 26.450 1.00 92.56 256 ASP A N 1
ATOM 2086 C CA . ASP A 1 256 ? -7.299 -0.567 27.053 1.00 92.56 256 ASP A CA 1
ATOM 2087 C C . ASP A 1 256 ? -6.772 0.654 26.281 1.00 92.56 256 ASP A C 1
ATOM 2089 O O . ASP A 1 256 ? -6.329 1.618 26.908 1.00 92.56 256 ASP A O 1
ATOM 2093 N N . ALA A 1 257 ? -6.894 0.672 24.947 1.00 92.69 257 ALA A N 1
ATOM 2094 C CA . ALA A 1 257 ? -6.566 1.842 24.131 1.00 92.69 257 ALA A CA 1
ATOM 2095 C C . ALA A 1 257 ? -7.439 3.060 24.482 1.00 92.69 257 ALA A C 1
ATOM 2097 O O . ALA A 1 257 ? -6.923 4.165 24.637 1.00 92.69 257 ALA A O 1
ATOM 2098 N N . LEU A 1 258 ? -8.752 2.855 24.630 1.00 93.69 258 LEU A N 1
ATOM 2099 C CA . LEU A 1 258 ? -9.711 3.921 24.935 1.00 93.69 258 LEU A CA 1
ATOM 2100 C C . LEU A 1 258 ? -9.561 4.454 26.361 1.00 93.69 258 LEU A C 1
ATOM 2102 O O . LEU A 1 258 ? -9.719 5.646 26.585 1.00 93.69 258 LEU A O 1
ATOM 2106 N N . ARG A 1 259 ? -9.235 3.587 27.323 1.00 91.19 259 ARG A N 1
ATOM 2107 C CA . ARG A 1 259 ? -9.071 3.950 28.739 1.00 91.19 259 ARG A CA 1
ATOM 2108 C C . ARG A 1 259 ? -7.760 4.650 29.084 1.00 91.19 259 ARG A C 1
ATOM 2110 O O . ARG A 1 259 ? -7.583 5.066 30.229 1.00 91.19 259 ARG A O 1
ATOM 2117 N N . LYS A 1 260 ? -6.812 4.683 28.152 1.00 89.69 260 LYS A N 1
ATOM 2118 C CA . LYS A 1 260 ? -5.488 5.278 28.354 1.00 89.69 260 LYS A CA 1
ATOM 2119 C C . LYS A 1 260 ? -5.544 6.802 28.519 1.00 89.69 260 LYS A C 1
ATOM 2121 O O . LYS A 1 260 ? -4.605 7.370 29.077 1.00 89.69 260 LYS A O 1
ATOM 2126 N N . PHE A 1 261 ? -6.610 7.434 28.032 1.00 84.88 261 PHE A N 1
ATOM 2127 C CA . PHE A 1 261 ? -6.819 8.880 27.982 1.00 84.88 261 PHE A CA 1
ATOM 2128 C C . PHE A 1 261 ? -8.114 9.257 28.707 1.00 84.88 261 PHE A C 1
ATOM 2130 O O . PHE A 1 261 ? -8.156 10.380 29.257 1.00 84.88 261 PHE A O 1
#